Protein AF-A0A372J959-F1 (afdb_monomer_lite)

pLDDT: mean 75.96, std 23.76, range [27.36, 97.94]

Structure (mmCIF, N/CA/C/O backbone):
data_AF-A0A372J959-F1
#
_entry.id   AF-A0A372J959-F1
#
loop_
_atom_site.group_PDB
_atom_site.id
_atom_site.type_symbol
_atom_site.label_atom_id
_atom_site.label_alt_id
_atom_site.label_comp_id
_atom_site.label_asym_id
_atom_site.label_entity_id
_atom_site.label_seq_id
_atom_site.pdbx_PDB_ins_code
_atom_site.Cartn_x
_atom_site.Cartn_y
_atom_site.Cartn_z
_atom_site.occupancy
_atom_site.B_iso_or_equiv
_atom_site.auth_seq_id
_atom_site.auth_comp_id
_atom_site.auth_asym_id
_atom_site.auth_atom_id
_atom_site.pdbx_PDB_model_num
ATOM 1 N N . GLY A 1 1 ? -36.056 -2.365 -80.723 1.00 34.31 1 GLY A N 1
ATOM 2 C CA . GLY A 1 1 ? -37.232 -2.376 -79.827 1.00 34.31 1 GLY A CA 1
ATOM 3 C C . GLY A 1 1 ? -36.849 -1.613 -78.581 1.00 34.31 1 GLY A C 1
ATOM 4 O O . GLY A 1 1 ? -35.755 -1.854 -78.101 1.00 34.31 1 GLY A O 1
ATOM 5 N N . ALA A 1 2 ? -37.531 -0.529 -78.198 1.00 29.05 2 ALA A N 1
ATOM 6 C CA . ALA A 1 2 ? -38.885 -0.483 -77.605 1.00 29.05 2 ALA A CA 1
ATOM 7 C C . ALA A 1 2 ? -38.942 -1.315 -76.305 1.00 29.05 2 ALA A C 1
ATOM 9 O O . ALA A 1 2 ? -38.616 -2.492 -76.363 1.00 29.05 2 ALA A O 1
ATOM 10 N N . GLY A 1 3 ? -39.310 -0.815 -75.121 1.00 28.45 3 GLY A N 1
ATOM 11 C CA . GLY A 1 3 ? -39.839 0.483 -74.673 1.00 28.45 3 GLY A CA 1
ATOM 12 C C . GLY A 1 3 ? -39.490 0.703 -73.181 1.00 28.45 3 GLY A C 1
ATOM 13 O O . GLY A 1 3 ? -39.004 -0.213 -72.529 1.00 28.45 3 GLY A O 1
ATOM 14 N N . ALA A 1 4 ? -39.484 1.952 -72.701 1.00 32.69 4 ALA A N 1
ATOM 15 C CA . ALA A 1 4 ? -40.598 2.641 -72.009 1.00 32.69 4 ALA A CA 1
ATOM 16 C C . ALA A 1 4 ? -40.578 2.388 -70.478 1.00 32.69 4 ALA A C 1
ATOM 18 O O . ALA A 1 4 ? -40.640 1.248 -70.045 1.00 32.69 4 ALA A O 1
ATOM 19 N N . ALA A 1 5 ? -40.258 3.411 -69.667 1.00 32.25 5 ALA A N 1
ATOM 20 C CA . ALA A 1 5 ? -41.195 4.320 -68.964 1.00 32.25 5 ALA A CA 1
ATOM 21 C C . ALA A 1 5 ? -41.683 3.724 -67.615 1.00 32.25 5 ALA A C 1
ATOM 23 O O . ALA A 1 5 ? -41.919 2.533 -67.529 1.00 32.25 5 ALA A O 1
ATOM 24 N N . GLY A 1 6 ? -41.851 4.448 -66.507 1.00 30.30 6 GLY A N 1
ATOM 25 C CA . GLY A 1 6 ? -41.832 5.883 -66.277 1.00 30.30 6 GLY A CA 1
ATOM 26 C C . GLY A 1 6 ? -41.951 6.236 -64.782 1.00 30.30 6 GLY A C 1
ATOM 27 O O . GLY A 1 6 ? -42.009 5.385 -63.900 1.00 30.30 6 GLY A O 1
ATOM 28 N N . THR A 1 7 ? -41.945 7.544 -64.563 1.00 37.88 7 THR A N 1
ATOM 29 C CA . THR A 1 7 ? -42.113 8.376 -63.360 1.00 37.88 7 THR A CA 1
ATOM 30 C C . THR A 1 7 ? -43.464 8.282 -62.633 1.00 37.88 7 THR A C 1
ATOM 32 O O . THR A 1 7 ? -44.492 8.196 -63.294 1.00 37.88 7 THR A O 1
ATOM 35 N N . ALA A 1 8 ? -43.456 8.512 -61.310 1.00 37.56 8 ALA A N 1
ATOM 36 C CA . ALA A 1 8 ? -44.410 9.343 -60.536 1.00 37.56 8 ALA A CA 1
ATOM 37 C C . ALA A 1 8 ? -43.815 9.525 -59.112 1.00 37.56 8 ALA A C 1
ATOM 39 O O . ALA A 1 8 ? -43.430 8.532 -58.507 1.00 37.56 8 ALA A O 1
ATOM 40 N N . ALA A 1 9 ? -43.482 10.698 -58.557 1.00 31.98 9 ALA A N 1
ATOM 41 C CA . ALA A 1 9 ? -44.177 11.982 -58.366 1.00 31.98 9 ALA A CA 1
ATOM 42 C C . ALA A 1 9 ? -45.377 11.921 -57.397 1.00 31.98 9 ALA A C 1
ATOM 44 O O . ALA A 1 9 ? -46.333 11.195 -57.645 1.00 31.98 9 ALA A O 1
ATOM 45 N N . GLY A 1 10 ? -45.332 12.750 -56.343 1.00 29.02 10 GLY A N 1
ATOM 46 C CA . GLY A 1 10 ? -46.495 13.159 -55.538 1.00 29.02 10 GLY A CA 1
ATOM 47 C C . GLY A 1 10 ? -46.203 13.252 -54.030 1.00 29.02 10 GLY A C 1
ATOM 48 O O . GLY A 1 10 ? -46.191 12.238 -53.350 1.00 29.02 10 GLY A O 1
ATOM 49 N N . THR A 1 11 ? -45.715 14.384 -53.508 1.00 30.47 11 THR A N 1
ATOM 50 C CA . THR A 1 11 ? -46.464 15.552 -52.968 1.00 30.47 11 THR A CA 1
ATOM 51 C C . THR A 1 11 ? -47.065 15.380 -51.564 1.00 30.47 11 THR A C 1
ATOM 53 O O . THR A 1 11 ? -48.039 14.666 -51.377 1.00 30.47 11 THR A O 1
ATOM 56 N N . SER A 1 12 ? -46.482 16.150 -50.634 1.00 32.03 12 SER A N 1
ATOM 57 C CA . SER A 1 12 ? -47.127 17.140 -49.746 1.00 32.03 12 SER A CA 1
ATOM 58 C C . SER A 1 12 ? -48.286 16.733 -48.826 1.00 32.03 12 SER A C 1
ATOM 60 O O . SER A 1 12 ? -49.363 16.411 -49.304 1.00 32.03 12 SER A O 1
ATOM 62 N N . ALA A 1 13 ? -48.112 16.967 -47.518 1.00 31.92 13 ALA A N 1
ATOM 63 C CA . ALA A 1 13 ? -49.059 17.681 -46.634 1.00 31.92 13 ALA A CA 1
ATOM 64 C C . ALA A 1 13 ? -48.471 17.706 -45.205 1.00 31.92 13 ALA A C 1
ATOM 66 O O . ALA A 1 13 ? -48.251 16.663 -44.604 1.00 31.92 13 ALA A O 1
ATOM 67 N N . THR A 1 14 ? -47.937 18.833 -44.723 1.00 29.16 14 THR A N 1
ATOM 68 C CA . THR A 1 14 ? -48.636 19.863 -43.921 1.00 29.16 14 THR A CA 1
ATOM 69 C C . THR A 1 14 ? -49.385 19.324 -42.707 1.00 29.16 14 THR A C 1
ATOM 71 O O . THR A 1 14 ? -50.359 18.597 -42.863 1.00 29.16 14 THR A O 1
ATOM 74 N N . GLY A 1 15 ? -49.052 19.850 -41.526 1.00 28.75 15 GLY A N 1
ATOM 75 C CA . GLY A 1 15 ? -50.086 20.105 -40.530 1.00 28.75 15 GLY A CA 1
ATOM 76 C C . GLY A 1 15 ? -49.694 19.883 -39.080 1.00 28.75 15 GLY A C 1
ATOM 77 O O . GLY A 1 15 ? -49.586 18.755 -38.626 1.00 28.75 15 GLY A O 1
ATOM 78 N N . ALA A 1 16 ? -49.654 21.006 -38.368 1.00 33.91 16 ALA A N 1
ATOM 79 C CA . ALA A 1 16 ? -50.096 21.161 -36.988 1.00 33.91 16 ALA A CA 1
ATOM 80 C C . ALA A 1 16 ? -49.193 20.633 -35.862 1.00 33.91 16 ALA A C 1
ATOM 82 O O . ALA A 1 16 ? -49.194 19.476 -35.453 1.00 33.91 16 ALA A O 1
ATOM 83 N N . ALA A 1 17 ? -48.519 21.618 -35.274 1.00 33.75 17 ALA A N 1
ATOM 84 C CA . ALA A 1 17 ? -48.293 21.720 -33.848 1.00 33.75 17 ALA A CA 1
ATOM 85 C C . ALA A 1 17 ? -49.537 21.353 -33.023 1.00 33.75 17 ALA A C 1
ATOM 87 O O . ALA A 1 17 ? -50.634 21.805 -33.331 1.00 33.75 17 ALA A O 1
ATOM 88 N N . SER A 1 18 ? -49.318 20.708 -31.884 1.00 37.44 18 SER A N 1
ATOM 89 C CA . SER A 1 18 ? -49.849 21.209 -30.618 1.00 37.44 18 SER A CA 1
ATOM 90 C C . SER A 1 18 ? -49.195 20.478 -29.459 1.00 37.44 18 SER A C 1
ATOM 92 O O . SER A 1 18 ? -49.089 19.255 -29.431 1.00 37.44 18 SER A O 1
ATOM 94 N N . GLN A 1 19 ? -48.755 21.287 -28.505 1.00 35.62 19 GLN A N 1
ATOM 95 C CA . GLN A 1 19 ? -48.421 20.906 -27.149 1.00 35.62 19 GLN A CA 1
ATOM 96 C C . GLN A 1 19 ? -49.493 20.002 -26.530 1.00 35.62 19 GLN A C 1
ATOM 98 O O . GLN A 1 19 ? -50.681 20.190 -26.782 1.00 35.62 19 GLN A O 1
ATOM 103 N N . GLY A 1 20 ? -49.076 19.156 -25.592 1.00 27.36 20 GLY A N 1
ATOM 104 C CA . GLY A 1 20 ? -49.920 18.888 -24.437 1.00 27.36 20 GLY A CA 1
ATOM 105 C C . GLY A 1 20 ? -50.043 17.432 -24.022 1.00 27.36 20 GLY A C 1
ATOM 106 O O . GLY A 1 20 ? -50.495 16.577 -24.767 1.00 27.36 20 GLY A O 1
ATOM 107 N N . LEU A 1 21 ? -49.774 17.270 -22.733 1.00 29.41 21 LEU A N 1
ATOM 108 C CA . LEU A 1 21 ? -50.321 16.294 -21.807 1.00 29.41 21 LEU A CA 1
ATOM 109 C C . LEU A 1 21 ? -49.611 14.951 -21.601 1.00 29.41 21 LEU A C 1
ATOM 111 O O . LEU A 1 21 ? -49.415 14.105 -22.465 1.00 29.41 21 LEU A O 1
ATOM 115 N N . LEU A 1 22 ? -49.280 14.828 -20.321 1.00 35.41 22 LEU A N 1
ATOM 116 C CA . LEU A 1 22 ? -48.813 13.705 -19.546 1.00 35.41 22 LEU A CA 1
ATOM 117 C C . LEU A 1 22 ? -49.709 12.465 -19.668 1.00 35.41 22 LEU A C 1
ATOM 119 O O . LEU A 1 22 ? -50.925 12.570 -19.784 1.00 35.41 22 LEU A O 1
ATOM 123 N N . ALA A 1 23 ? -49.058 11.336 -19.383 1.00 31.02 23 ALA A N 1
ATOM 124 C CA . ALA A 1 23 ? -49.568 10.174 -18.656 1.00 31.02 23 ALA A CA 1
ATOM 125 C C . ALA A 1 23 ? -49.868 8.893 -19.449 1.00 31.02 23 ALA A C 1
ATOM 127 O O . ALA A 1 23 ? -50.525 8.865 -20.481 1.00 31.02 23 ALA A O 1
ATOM 128 N N . SER A 1 24 ? -49.464 7.807 -18.782 1.00 34.75 24 SER A N 1
ATOM 129 C CA . SER A 1 24 ? -49.981 6.437 -18.839 1.00 34.75 24 SER A CA 1
ATOM 130 C C . SER A 1 24 ? -49.488 5.500 -19.956 1.00 34.75 24 SER A C 1
ATOM 132 O O . SER A 1 24 ? -49.947 5.490 -21.087 1.00 34.75 24 SER A O 1
ATOM 134 N N . THR A 1 25 ? -48.532 4.654 -19.552 1.00 44.09 25 THR A N 1
ATOM 135 C CA . THR A 1 25 ? -48.546 3.186 -19.701 1.00 44.09 25 THR A CA 1
ATOM 136 C C . THR A 1 25 ? -49.258 2.590 -20.918 1.00 44.09 25 THR A C 1
ATOM 138 O O . THR A 1 25 ? -50.481 2.560 -20.966 1.00 44.09 25 THR A O 1
ATOM 141 N N . THR A 1 26 ? -48.507 1.893 -21.772 1.00 36.94 26 THR A N 1
ATOM 142 C CA . THR A 1 26 ? -48.766 0.473 -22.089 1.00 36.94 26 THR A CA 1
ATOM 143 C C . THR A 1 26 ? -47.617 -0.104 -22.913 1.00 36.94 26 THR A C 1
ATOM 145 O O . THR A 1 26 ? -47.242 0.402 -23.967 1.00 36.94 26 THR A O 1
ATOM 148 N N . ALA A 1 27 ? -47.030 -1.179 -22.393 1.00 32.47 27 ALA A N 1
ATOM 149 C CA . ALA A 1 27 ? -46.037 -1.988 -23.076 1.00 32.47 27 ALA A CA 1
ATOM 150 C C . ALA A 1 27 ? -46.684 -2.761 -24.237 1.00 32.47 27 ALA A C 1
ATOM 152 O O . ALA A 1 27 ? -47.736 -3.372 -24.061 1.00 32.47 27 ALA A O 1
ATOM 153 N N . LYS A 1 28 ? -46.019 -2.806 -25.395 1.00 32.88 28 LYS A N 1
ATOM 154 C CA . LYS A 1 28 ? -46.262 -3.818 -26.430 1.00 32.88 28 LYS A CA 1
ATOM 155 C C . LYS A 1 28 ? -45.034 -4.720 -26.504 1.00 32.88 28 LYS A C 1
ATOM 157 O O . LYS A 1 28 ? -43.993 -4.317 -27.011 1.00 32.88 28 LYS A O 1
ATOM 162 N N . VAL A 1 29 ? -45.158 -5.923 -25.948 1.00 33.72 29 VAL A N 1
ATOM 163 C CA . VAL A 1 29 ? -44.209 -7.024 -26.150 1.00 33.72 29 VAL A CA 1
ATOM 164 C C . VAL A 1 29 ? -44.646 -7.765 -27.409 1.00 33.72 29 VAL A C 1
ATOM 166 O O . VAL A 1 29 ? -45.775 -8.244 -27.486 1.00 33.72 29 VAL A O 1
ATOM 169 N N . ALA A 1 30 ? -43.759 -7.831 -28.398 1.00 32.94 30 ALA A N 1
ATOM 170 C CA . ALA A 1 30 ? -43.936 -8.652 -29.586 1.00 32.94 30 ALA A CA 1
ATOM 171 C C . ALA A 1 30 ? -43.649 -10.125 -29.243 1.00 32.94 30 ALA A C 1
ATOM 173 O O . ALA A 1 30 ? -42.568 -10.458 -28.755 1.00 32.94 30 ALA A O 1
ATOM 174 N N . LEU A 1 31 ? -44.636 -10.991 -29.480 1.00 34.03 31 LEU A N 1
ATOM 175 C CA . LEU A 1 31 ? -44.537 -12.450 -29.404 1.00 34.03 31 LEU A CA 1
ATOM 176 C C . LEU A 1 31 ? -43.851 -12.980 -30.671 1.00 34.03 31 LEU A C 1
ATOM 178 O O . LEU A 1 31 ? -44.373 -12.816 -31.770 1.00 34.03 31 LEU A O 1
ATOM 182 N N . GLY A 1 32 ? -42.698 -13.629 -30.508 1.00 30.05 32 GLY A N 1
ATOM 183 C CA . GLY A 1 32 ? -42.081 -14.464 -31.538 1.00 30.05 32 GLY A CA 1
ATOM 184 C C . GLY A 1 32 ? -42.472 -15.928 -31.331 1.00 30.05 32 GLY A C 1
ATOM 185 O O . GLY A 1 32 ? -42.245 -16.477 -30.256 1.00 30.05 32 GLY A O 1
ATOM 186 N N . VAL A 1 33 ? -43.074 -16.536 -32.354 1.00 35.53 33 VAL A N 1
ATOM 187 C CA . VAL A 1 33 ? -43.476 -17.951 -32.429 1.00 35.53 33 VAL A CA 1
ATOM 188 C C . VAL A 1 33 ? -42.449 -18.732 -33.252 1.00 35.53 33 VAL A C 1
ATOM 190 O O . VAL A 1 33 ? -42.068 -18.246 -34.312 1.00 35.53 33 VAL A O 1
ATOM 193 N N . ALA A 1 34 ? -42.061 -19.932 -32.795 1.00 29.20 34 ALA A N 1
ATOM 194 C CA . ALA A 1 34 ? -41.642 -21.118 -33.578 1.00 29.20 34 ALA A CA 1
ATOM 195 C C . ALA A 1 34 ? -41.027 -22.159 -32.609 1.00 29.20 34 ALA A C 1
ATOM 197 O O . ALA A 1 34 ? -40.329 -21.767 -31.683 1.00 29.20 34 ALA A O 1
ATOM 198 N N . ALA A 1 35 ? -41.184 -23.479 -32.711 1.00 31.16 35 ALA A N 1
ATOM 199 C CA . ALA A 1 35 ? -41.896 -24.354 -33.634 1.00 31.16 35 ALA A CA 1
ATOM 200 C C . ALA A 1 35 ? -42.198 -25.686 -32.911 1.00 31.16 35 ALA A C 1
ATOM 202 O O . ALA A 1 35 ? -41.506 -26.076 -31.969 1.00 31.16 35 ALA A O 1
ATOM 203 N N . THR A 1 36 ? -43.244 -26.367 -33.364 1.00 31.27 36 THR A N 1
ATOM 204 C CA . THR A 1 36 ? -43.712 -27.689 -32.939 1.00 31.27 36 THR A CA 1
ATOM 205 C C . THR A 1 36 ? -42.892 -28.819 -33.568 1.00 31.27 36 THR A C 1
ATOM 207 O O . THR A 1 36 ? -42.585 -28.780 -34.756 1.00 31.27 36 THR A O 1
ATOM 210 N N . VAL A 1 37 ? -42.631 -29.880 -32.797 1.00 32.56 37 VAL A 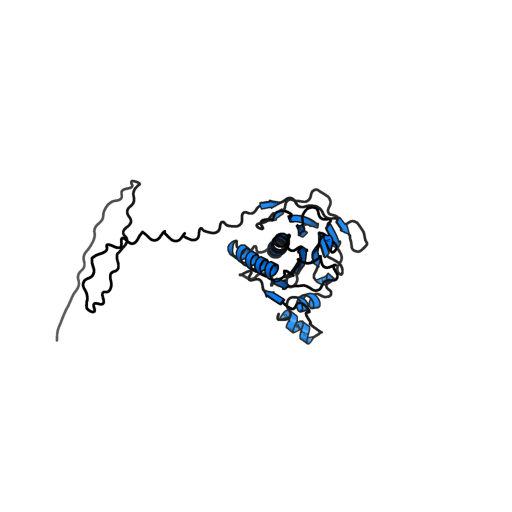N 1
ATOM 211 C CA . VAL A 1 37 ? -42.325 -31.220 -33.324 1.00 32.56 37 VAL A CA 1
ATOM 212 C C . VAL A 1 37 ? -43.274 -32.211 -32.651 1.00 32.56 37 VAL A C 1
ATOM 214 O O . VAL A 1 37 ? -43.355 -32.282 -31.427 1.00 32.56 37 VAL A O 1
ATOM 217 N N . LEU A 1 38 ? -44.030 -32.926 -33.482 1.00 30.98 38 LEU A N 1
ATOM 218 C CA . LEU A 1 38 ? -45.042 -33.929 -33.152 1.00 30.98 38 LEU A CA 1
ATOM 219 C C . LEU A 1 38 ? -44.449 -35.316 -33.413 1.00 30.98 38 LEU A C 1
ATOM 221 O O . LEU A 1 38 ? -44.134 -35.587 -34.567 1.00 30.98 38 LEU A O 1
ATOM 225 N N . VAL A 1 39 ? -44.377 -36.202 -32.408 1.00 35.12 39 VAL A N 1
ATOM 226 C CA . VAL A 1 39 ? -44.382 -37.664 -32.626 1.00 35.12 39 VAL A CA 1
ATOM 227 C C . VAL A 1 39 ? -45.080 -38.394 -31.461 1.00 35.12 39 VAL A C 1
ATOM 229 O O . VAL A 1 39 ? -44.598 -38.399 -30.337 1.00 35.12 39 VAL A O 1
ATOM 232 N N . ALA A 1 40 ? -46.224 -38.991 -31.814 1.00 31.14 40 ALA A N 1
ATOM 233 C CA . ALA A 1 40 ? -46.848 -40.253 -31.388 1.00 31.14 40 ALA A CA 1
ATOM 234 C C . ALA A 1 40 ? -46.997 -40.657 -29.899 1.00 31.14 40 ALA A C 1
ATOM 236 O O . ALA A 1 40 ? -46.036 -41.007 -29.226 1.00 31.14 40 ALA A O 1
ATOM 237 N N . GLY A 1 41 ? -48.266 -40.860 -29.506 1.00 30.38 41 GLY A N 1
ATOM 238 C CA . GLY A 1 41 ? -48.698 -42.051 -28.756 1.00 30.38 41 GLY A CA 1
ATOM 239 C C . GLY A 1 41 ? -48.958 -41.885 -27.255 1.00 30.38 41 GLY A C 1
ATOM 240 O O . GLY A 1 41 ? -48.028 -41.778 -26.469 1.00 30.38 41 GLY A O 1
ATOM 241 N N . GLY A 1 42 ? -50.229 -41.999 -26.846 1.00 28.55 42 GLY A N 1
ATOM 242 C CA . GLY A 1 42 ? -50.609 -42.351 -25.470 1.00 28.55 42 GLY A CA 1
ATOM 243 C C . GLY A 1 42 ? -51.413 -41.285 -24.723 1.00 28.55 42 GLY A C 1
ATOM 244 O O . GLY A 1 42 ? -50.918 -40.208 -24.405 1.00 28.55 42 GLY A O 1
ATOM 245 N N . ALA A 1 43 ? -52.669 -41.613 -24.416 1.00 39.06 43 ALA A N 1
ATOM 246 C CA . ALA A 1 43 ? -53.583 -40.796 -23.629 1.00 39.06 43 ALA A CA 1
ATOM 247 C C . ALA A 1 43 ? -52.997 -40.438 -22.253 1.00 39.06 43 ALA A C 1
ATOM 249 O O . ALA A 1 43 ? -52.776 -41.316 -21.426 1.00 39.06 43 ALA A O 1
ATOM 250 N N . THR A 1 44 ? -52.809 -39.146 -21.981 1.00 32.69 44 THR A N 1
ATOM 251 C CA . THR A 1 44 ? -52.615 -38.618 -20.625 1.00 32.69 44 THR A CA 1
ATOM 252 C C . THR A 1 44 ? -53.234 -37.225 -20.524 1.00 32.69 44 THR A C 1
ATOM 254 O O . THR A 1 44 ? -53.171 -36.425 -21.455 1.00 32.69 44 THR A O 1
ATOM 257 N N . GLY A 1 45 ? -53.934 -36.979 -19.414 1.00 33.44 45 GLY A N 1
ATOM 258 C CA . GLY A 1 45 ? -54.798 -35.819 -19.216 1.00 33.44 45 GLY A CA 1
ATOM 259 C C . GLY A 1 45 ? -54.096 -34.471 -19.377 1.00 33.44 45 GLY A C 1
ATOM 260 O O . GLY A 1 45 ? -52.930 -34.301 -19.021 1.00 33.44 45 GLY A O 1
ATOM 261 N N . VAL A 1 46 ? -54.853 -33.486 -19.862 1.00 31.53 46 VAL A N 1
ATOM 262 C CA . VAL A 1 46 ? -54.428 -32.086 -19.935 1.00 31.53 46 VAL A CA 1
ATOM 263 C C . VAL A 1 46 ? -54.274 -31.552 -18.511 1.00 31.53 46 VAL A C 1
ATOM 265 O O . VAL A 1 46 ? -55.215 -31.056 -17.897 1.00 31.53 46 VAL A O 1
ATOM 268 N N . ARG A 1 47 ? -53.068 -31.663 -17.951 1.00 33.62 47 ARG A N 1
ATOM 269 C CA . ARG A 1 47 ? -52.664 -30.831 -16.821 1.00 33.62 47 ARG A CA 1
ATOM 270 C C . ARG A 1 47 ? -52.269 -29.477 -17.387 1.00 33.62 47 ARG A C 1
ATOM 272 O O . ARG A 1 47 ? -51.229 -29.350 -18.029 1.00 33.62 47 ARG A O 1
ATOM 279 N N . HIS A 1 48 ? -53.089 -28.464 -17.130 1.00 27.84 48 HIS A N 1
ATOM 280 C CA . HIS A 1 48 ? -52.649 -27.080 -17.238 1.00 27.84 48 HIS A CA 1
ATOM 281 C C . HIS A 1 48 ? -51.487 -26.873 -16.261 1.00 27.84 48 HIS A C 1
ATOM 283 O O . HIS A 1 48 ? -51.686 -26.628 -15.074 1.00 27.84 48 HIS A O 1
ATOM 289 N N . PHE A 1 49 ? -50.257 -26.978 -16.757 1.00 30.64 49 PHE A N 1
ATOM 290 C CA . PHE A 1 49 ? -49.118 -26.360 -16.102 1.00 30.64 49 PHE A CA 1
ATOM 291 C C . PHE A 1 49 ? -49.226 -24.862 -16.365 1.00 30.64 49 PHE A C 1
ATOM 293 O O . PHE A 1 49 ? -48.726 -24.343 -17.360 1.00 30.64 49 PHE A O 1
ATOM 300 N N . THR A 1 50 ? -49.908 -24.148 -15.471 1.00 33.69 50 THR A N 1
ATOM 301 C CA . THR A 1 50 ? -49.656 -22.720 -15.315 1.00 33.69 50 THR A CA 1
ATOM 302 C C . THR A 1 50 ? -48.209 -22.593 -14.863 1.00 3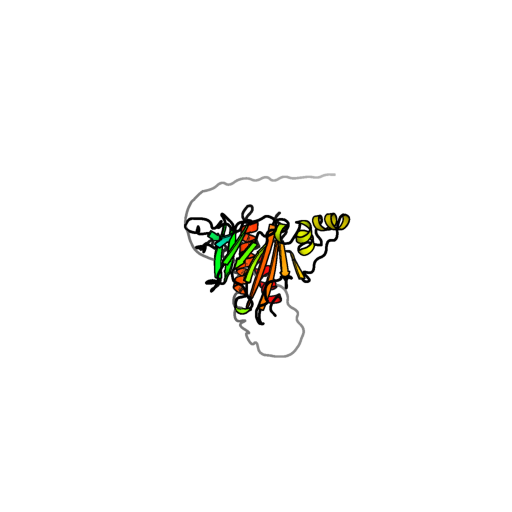3.69 50 THR A C 1
ATOM 304 O O . THR A 1 50 ? -47.894 -22.827 -13.694 1.00 33.69 50 THR A O 1
ATOM 307 N N . ALA A 1 51 ? -47.310 -22.293 -15.799 1.00 35.19 51 ALA A N 1
ATOM 308 C CA . ALA A 1 51 ? -45.968 -21.862 -15.464 1.00 35.19 51 ALA A CA 1
ATOM 309 C C . ALA A 1 51 ? -46.111 -20.666 -14.515 1.00 35.19 51 ALA A C 1
ATOM 311 O O . ALA A 1 51 ? -46.610 -19.611 -14.912 1.00 35.19 51 ALA A O 1
ATOM 312 N N . SER A 1 52 ? -45.733 -20.843 -13.245 1.00 36.19 52 SER A N 1
ATOM 313 C CA . SER A 1 52 ? -45.560 -19.706 -12.348 1.00 36.19 52 SER A CA 1
ATOM 314 C C . SER A 1 52 ? -44.650 -18.705 -13.056 1.00 36.19 52 SER A C 1
ATOM 316 O O . SER A 1 52 ? -43.626 -19.127 -13.605 1.00 36.19 52 SER A O 1
ATOM 318 N N . PRO A 1 53 ? -44.988 -17.405 -13.079 1.00 43.25 53 PRO A N 1
ATOM 319 C CA . PRO A 1 53 ? -44.115 -16.418 -13.683 1.00 43.25 53 PRO A CA 1
ATOM 320 C C . PRO A 1 53 ? -42.756 -16.528 -12.997 1.00 43.25 53 PRO A C 1
ATOM 322 O O . PRO A 1 53 ? -42.637 -16.342 -11.783 1.00 43.25 53 PRO A O 1
ATOM 325 N N . ALA A 1 54 ? -41.738 -16.901 -13.775 1.00 41.81 54 ALA A N 1
ATOM 326 C CA . ALA A 1 54 ? -40.365 -16.896 -13.316 1.00 41.81 54 ALA A CA 1
ATOM 327 C C . ALA A 1 54 ? -40.096 -15.505 -12.738 1.00 41.81 54 ALA A C 1
ATOM 329 O O . ALA A 1 54 ? -40.264 -14.499 -13.433 1.00 41.81 54 ALA A O 1
ATOM 330 N N . LYS A 1 55 ? -39.741 -15.450 -11.446 1.00 40.62 55 LYS A N 1
ATOM 331 C CA . LYS A 1 55 ? -39.342 -14.210 -10.771 1.00 40.62 55 LYS A CA 1
ATOM 332 C C . LYS A 1 55 ? -38.394 -13.451 -11.704 1.00 40.62 55 LYS A C 1
ATOM 334 O O . LYS A 1 55 ? -37.402 -14.053 -12.131 1.00 40.62 55 LYS A O 1
ATOM 339 N N . PRO A 1 56 ? -38.656 -12.171 -12.026 1.00 45.38 56 PRO A N 1
ATOM 340 C CA . PRO A 1 56 ? -37.728 -11.401 -12.832 1.00 45.38 56 PRO A CA 1
ATOM 341 C C . PRO A 1 56 ? -36.371 -11.433 -12.133 1.00 45.38 56 PRO A C 1
ATOM 343 O O . PRO A 1 56 ? -36.239 -11.055 -10.967 1.00 45.38 56 PRO A O 1
ATOM 346 N N . ARG A 1 57 ? -35.374 -11.970 -12.841 1.00 44.31 57 ARG A N 1
ATOM 347 C CA . ARG A 1 57 ? -33.983 -12.001 -12.394 1.00 44.31 57 ARG A CA 1
ATOM 348 C C . ARG A 1 57 ? -33.613 -10.565 -12.004 1.00 44.31 57 ARG A C 1
ATOM 350 O O . ARG A 1 57 ? -33.837 -9.676 -12.831 1.00 44.31 57 ARG A O 1
ATOM 357 N N . PRO A 1 58 ? -33.101 -10.302 -10.786 1.00 40.97 58 PRO A N 1
ATOM 358 C CA . PRO A 1 58 ? -32.770 -8.946 -10.378 1.00 40.97 58 PRO A CA 1
ATOM 359 C C . PRO A 1 58 ? -31.822 -8.347 -11.409 1.00 40.97 58 PRO A C 1
ATOM 361 O O . PRO A 1 58 ? -30.735 -8.878 -11.652 1.00 40.97 58 PRO A O 1
ATOM 364 N N . ARG A 1 59 ? -32.262 -7.271 -12.065 1.00 41.50 59 ARG A N 1
ATOM 365 C CA . ARG A 1 59 ? -31.394 -6.461 -12.913 1.00 41.50 59 ARG A CA 1
ATOM 366 C C . ARG A 1 59 ? -30.212 -6.037 -12.036 1.00 41.50 59 ARG A C 1
ATOM 368 O O . ARG A 1 59 ? -30.476 -5.552 -10.936 1.00 41.50 59 ARG A O 1
ATOM 375 N N . PRO A 1 60 ? -28.949 -6.222 -12.459 1.00 41.34 60 PRO A N 1
ATOM 376 C CA . PRO A 1 60 ? -27.819 -5.734 -11.685 1.00 41.34 60 PRO A CA 1
ATOM 377 C C . PRO A 1 60 ? -28.008 -4.232 -11.486 1.00 41.34 60 PRO A C 1
ATOM 379 O O . PRO A 1 60 ? -28.017 -3.459 -12.447 1.00 41.34 60 PRO A O 1
ATOM 382 N N . THR A 1 61 ? -28.259 -3.837 -10.241 1.00 44.59 61 THR A N 1
ATOM 383 C CA . THR A 1 61 ? -28.342 -2.439 -9.840 1.00 44.59 61 THR A CA 1
ATOM 384 C C . THR A 1 61 ? -27.017 -1.788 -10.230 1.00 44.59 61 THR A C 1
ATOM 386 O O . THR A 1 61 ? -25.970 -2.399 -9.988 1.00 44.59 61 THR A O 1
ATOM 389 N N . PRO A 1 62 ? -27.012 -0.589 -10.839 1.00 41.75 62 PRO A N 1
ATOM 390 C CA . PRO A 1 62 ? -25.773 0.138 -11.064 1.00 41.75 62 PRO A CA 1
ATOM 391 C C . PRO A 1 62 ? -25.042 0.235 -9.727 1.00 41.75 62 PRO A C 1
ATOM 393 O O . PRO A 1 62 ? -25.581 0.791 -8.769 1.00 41.75 62 PRO A O 1
ATOM 396 N N . SER A 1 63 ? -23.861 -0.381 -9.639 1.00 48.06 63 SER A N 1
ATOM 397 C CA . SER A 1 63 ? -23.002 -0.274 -8.464 1.00 48.06 63 SER A CA 1
ATOM 398 C C . SER A 1 63 ? -22.796 1.211 -8.209 1.00 48.06 63 SER A C 1
ATOM 400 O O . SER A 1 63 ? -22.216 1.894 -9.055 1.00 48.06 63 SER A O 1
ATOM 402 N N . ALA A 1 64 ? -23.325 1.714 -7.092 1.00 55.16 64 ALA A N 1
ATOM 403 C CA . ALA A 1 64 ? -23.164 3.107 -6.713 1.00 55.16 64 ALA A CA 1
ATOM 404 C C . ALA A 1 64 ? -21.675 3.465 -6.799 1.00 55.16 64 ALA A C 1
ATOM 406 O O . ALA A 1 64 ? -20.820 2.698 -6.343 1.00 55.16 64 ALA A O 1
ATOM 407 N N . ALA A 1 65 ? -21.366 4.592 -7.444 1.00 54.38 65 ALA A N 1
ATOM 408 C CA . ALA A 1 65 ? -20.004 5.104 -7.480 1.00 54.38 65 ALA A CA 1
ATOM 409 C C . ALA A 1 65 ? -19.483 5.221 -6.034 1.00 54.38 65 ALA A C 1
ATOM 411 O O . ALA A 1 65 ? -20.262 5.581 -5.147 1.00 54.38 65 ALA A O 1
ATOM 412 N N . PRO A 1 66 ? -18.204 4.902 -5.767 1.00 61.00 66 PRO A N 1
ATOM 413 C CA . PRO A 1 66 ? -17.670 4.990 -4.423 1.00 61.00 66 PRO A CA 1
ATOM 414 C C . PRO A 1 66 ? -17.779 6.441 -3.952 1.00 61.00 66 PRO A C 1
ATOM 416 O O . PRO A 1 66 ? -17.245 7.359 -4.579 1.00 61.00 66 PRO A O 1
ATOM 419 N N . THR A 1 67 ? -18.524 6.652 -2.869 1.00 74.94 67 THR A N 1
ATOM 420 C CA . THR A 1 67 ? -18.707 7.976 -2.281 1.00 74.94 67 THR A CA 1
ATOM 421 C C . THR A 1 67 ? -17.373 8.459 -1.727 1.00 74.94 67 THR A C 1
ATOM 423 O O . THR A 1 67 ? -16.773 7.802 -0.876 1.00 74.94 67 THR A O 1
ATOM 426 N N . VAL A 1 68 ? -16.912 9.622 -2.191 1.00 84.94 68 VAL A N 1
ATOM 427 C CA . VAL A 1 68 ? -15.721 10.264 -1.629 1.00 84.94 68 VAL A CA 1
ATOM 428 C C . VAL A 1 68 ? -16.045 10.731 -0.212 1.00 84.94 68 VAL A C 1
ATOM 430 O O . VAL A 1 68 ? -16.950 11.536 -0.003 1.00 84.94 68 VAL A O 1
ATOM 433 N N . GLN A 1 69 ? -15.286 10.241 0.759 1.00 88.88 69 GLN A N 1
ATOM 434 C CA . GLN A 1 69 ? -15.414 10.569 2.173 1.00 88.88 69 GLN A CA 1
ATOM 435 C C . GLN A 1 69 ? -14.227 11.401 2.659 1.00 88.88 69 GLN A C 1
ATOM 437 O O . GLN A 1 69 ? -13.116 11.298 2.138 1.00 88.88 69 GLN A O 1
ATOM 442 N N . LEU A 1 70 ? -14.466 12.233 3.673 1.00 91.75 70 LEU A N 1
ATOM 443 C CA . LEU A 1 70 ? -13.449 13.065 4.304 1.00 91.75 70 LEU A CA 1
ATOM 444 C C . LEU A 1 70 ? -13.064 12.459 5.662 1.00 91.75 70 LEU A C 1
ATOM 446 O O . LEU A 1 70 ? -13.834 12.530 6.616 1.00 91.75 70 LEU A O 1
ATOM 450 N N . VAL A 1 71 ? -11.872 11.872 5.752 1.00 92.81 71 VAL A N 1
ATOM 451 C CA . VAL A 1 71 ? -11.411 11.105 6.918 1.00 92.81 71 VAL A CA 1
ATOM 452 C C . VAL A 1 71 ? -10.360 11.887 7.701 1.00 92.81 71 VAL A C 1
ATOM 454 O O . VAL A 1 71 ? -9.407 12.403 7.122 1.00 92.81 71 VAL A O 1
ATOM 457 N N . ALA A 1 72 ? -10.495 11.964 9.025 1.00 91.75 72 ALA A N 1
ATOM 458 C CA . ALA A 1 72 ? -9.454 12.533 9.879 1.00 91.75 72 ALA A CA 1
ATOM 459 C C . ALA A 1 72 ? -8.209 11.629 9.902 1.00 91.75 72 ALA A C 1
ATOM 461 O O . ALA A 1 72 ? -8.316 10.421 10.115 1.00 91.75 72 ALA A O 1
ATOM 462 N N . ALA A 1 73 ? -7.029 12.215 9.700 1.00 93.38 73 ALA A N 1
ATOM 463 C CA . ALA A 1 73 ? -5.765 11.497 9.811 1.00 93.38 73 ALA A CA 1
ATOM 464 C C . ALA A 1 73 ? -5.164 11.653 11.215 1.00 93.38 73 ALA A C 1
ATOM 466 O O . ALA A 1 73 ? -5.367 12.667 11.876 1.00 93.38 73 ALA A O 1
ATOM 467 N N . ARG A 1 74 ? -4.394 10.662 11.665 1.00 93.62 74 ARG A N 1
ATOM 468 C CA . ARG A 1 74 ? -3.591 10.728 12.894 1.00 93.62 74 ARG A CA 1
ATOM 469 C C . ARG A 1 74 ? -2.165 11.126 12.542 1.00 93.62 74 ARG A C 1
ATOM 471 O O . ARG A 1 74 ? -1.584 10.548 11.628 1.00 93.62 74 ARG A O 1
ATOM 478 N N . GLN A 1 75 ? -1.603 12.097 13.252 1.00 93.62 75 GLN A N 1
ATOM 479 C CA . GLN A 1 75 ? -0.215 12.503 13.047 1.00 93.62 75 GLN A CA 1
ATOM 480 C C . GLN A 1 75 ? 0.727 11.430 13.608 1.00 93.62 75 GLN A C 1
ATOM 482 O O . GLN A 1 75 ? 0.565 11.001 14.749 1.00 93.62 75 GLN A O 1
ATOM 487 N N . CYS A 1 76 ? 1.694 11.001 12.803 1.00 93.88 76 CYS A N 1
ATOM 488 C CA . CYS A 1 76 ? 2.753 10.085 13.209 1.00 93.88 76 CYS A CA 1
ATOM 489 C C . CYS A 1 76 ? 4.045 10.838 13.465 1.00 93.88 76 CYS A C 1
ATOM 491 O O . CYS A 1 76 ? 4.295 11.869 12.834 1.00 93.88 76 CYS A O 1
ATOM 493 N N . LYS A 1 77 ? 4.869 10.282 14.356 1.00 93.44 77 LYS A N 1
ATOM 494 C CA . LYS A 1 77 ? 6.218 10.785 14.595 1.00 93.44 77 LYS A CA 1
ATOM 495 C C . LYS A 1 77 ? 7.072 10.540 13.356 1.00 93.44 77 LYS A C 1
ATOM 497 O O . LYS A 1 77 ? 7.063 9.422 12.841 1.00 93.44 77 LYS A O 1
ATOM 502 N N . VAL A 1 78 ? 7.816 11.540 12.901 1.00 92.50 78 VAL A N 1
ATOM 503 C CA . VAL A 1 78 ? 8.799 11.381 11.824 1.00 92.50 78 VAL A CA 1
ATOM 504 C C . VAL A 1 78 ? 10.159 11.843 12.297 1.00 92.50 78 VAL A C 1
ATOM 506 O O . VAL A 1 78 ? 10.291 12.913 12.878 1.00 92.50 78 VAL A O 1
ATOM 509 N N . THR A 1 79 ? 11.164 11.015 12.052 1.00 92.50 79 THR A N 1
ATOM 510 C CA . THR A 1 79 ? 12.547 11.296 12.422 1.00 92.50 79 THR A CA 1
ATOM 511 C C . THR A 1 79 ? 13.387 11.507 11.168 1.00 92.50 79 THR A C 1
ATOM 513 O O . THR A 1 79 ? 13.308 10.712 10.227 1.00 92.50 79 THR A O 1
ATOM 516 N N . GLY A 1 80 ? 14.156 12.594 11.158 1.00 89.38 80 GLY A N 1
ATOM 517 C CA . GLY A 1 80 ? 15.080 12.955 10.094 1.00 89.38 80 GLY A CA 1
ATOM 518 C C . GLY A 1 80 ? 16.278 12.010 9.986 1.00 89.38 80 GLY A C 1
ATOM 519 O O . GLY A 1 80 ? 16.494 11.164 10.861 1.00 89.38 80 GLY A O 1
ATOM 520 N N . PRO A 1 81 ? 17.096 12.161 8.932 1.00 85.00 81 PRO A N 1
ATOM 521 C CA . PRO A 1 81 ? 18.278 11.329 8.723 1.00 85.00 81 PRO A CA 1
ATOM 522 C C . PRO A 1 81 ? 19.325 11.488 9.837 1.00 85.00 81 PRO A C 1
ATOM 524 O O . PRO A 1 81 ? 20.138 10.589 10.029 1.00 85.00 81 PRO A O 1
ATOM 527 N N . LEU A 1 82 ? 19.297 12.603 10.579 1.00 87.12 82 LEU A N 1
ATOM 528 C CA . LEU A 1 82 ? 20.204 12.891 11.694 1.00 87.12 82 LEU A CA 1
ATOM 529 C C . LEU A 1 82 ? 19.562 12.644 13.072 1.00 87.12 82 LEU A C 1
ATOM 531 O O . LEU A 1 82 ? 20.146 12.996 14.093 1.00 87.12 82 LEU A O 1
ATOM 535 N N . GLY A 1 83 ? 18.371 12.035 13.125 1.00 86.38 83 GLY A N 1
ATOM 536 C CA . GLY A 1 83 ? 17.670 11.747 14.383 1.00 86.38 83 GLY A CA 1
ATOM 537 C C . GLY A 1 83 ? 16.785 12.885 14.904 1.00 86.38 83 GLY A C 1
ATOM 538 O O . GLY A 1 83 ? 16.119 12.729 15.928 1.00 86.38 83 GLY A O 1
ATOM 539 N N . ASP A 1 84 ? 16.737 14.009 14.200 1.00 91.12 84 ASP A N 1
ATOM 540 C CA . ASP A 1 84 ? 15.928 15.176 14.528 1.00 91.12 84 ASP A CA 1
ATOM 541 C C . ASP A 1 84 ? 14.421 14.926 14.324 1.00 91.12 84 ASP A C 1
ATOM 543 O O . ASP A 1 84 ? 14.006 14.102 13.508 1.00 91.12 84 ASP A O 1
ATOM 547 N N . ASP A 1 85 ? 13.574 15.613 15.095 1.00 91.19 85 ASP A N 1
ATOM 548 C CA . ASP A 1 85 ? 12.120 15.496 14.959 1.00 91.19 85 ASP A CA 1
ATOM 549 C C . ASP A 1 85 ? 11.623 16.322 13.765 1.00 91.19 85 ASP A C 1
ATOM 551 O O . ASP A 1 85 ? 11.601 17.552 13.795 1.00 91.19 85 ASP A O 1
ATOM 555 N N . GLN A 1 86 ? 11.197 15.615 12.721 1.00 89.25 86 GLN A N 1
ATOM 556 C CA . GLN A 1 86 ? 10.637 16.157 11.484 1.00 89.25 86 GLN A CA 1
ATOM 557 C C . GLN A 1 86 ? 9.116 15.985 11.433 1.00 89.25 86 GLN A C 1
ATOM 559 O O . GLN A 1 86 ? 8.505 16.086 10.370 1.00 89.25 86 GLN A O 1
ATOM 564 N N . THR A 1 87 ? 8.478 15.701 12.571 1.00 90.00 87 THR A N 1
ATOM 565 C CA . THR A 1 87 ? 7.028 15.546 12.645 1.00 90.00 87 THR A CA 1
ATOM 566 C C . THR A 1 87 ? 6.337 16.834 12.183 1.00 90.00 87 THR A C 1
ATOM 568 O O . THR A 1 87 ? 6.540 17.895 12.783 1.00 90.00 87 THR A O 1
ATOM 571 N N . PRO A 1 88 ? 5.476 16.770 11.149 1.00 84.75 88 PRO A N 1
ATOM 572 C CA . PRO A 1 88 ? 4.717 17.926 10.703 1.00 84.75 88 PRO A CA 1
ATOM 573 C C . PRO A 1 88 ? 3.943 18.587 11.845 1.00 84.75 88 PRO A C 1
ATOM 575 O O . PRO A 1 88 ? 3.121 17.950 12.508 1.00 84.75 88 PRO A O 1
ATOM 578 N N . ARG A 1 89 ? 4.166 19.890 12.033 1.00 83.38 89 ARG A N 1
ATOM 579 C CA . ARG A 1 89 ? 3.427 20.695 13.013 1.00 83.38 89 ARG A CA 1
ATOM 580 C C . ARG A 1 89 ? 2.010 21.002 12.509 1.00 83.38 89 ARG A C 1
ATOM 582 O O . ARG A 1 89 ? 1.774 21.122 11.305 1.00 83.38 89 ARG A O 1
ATOM 589 N N . GLY A 1 90 ? 1.075 21.155 13.446 1.00 79.00 90 GLY A N 1
ATOM 590 C CA . GLY A 1 90 ? -0.329 21.486 13.180 1.00 79.00 90 GLY A CA 1
ATOM 591 C C . GLY A 1 90 ? -1.265 20.276 13.123 1.00 79.00 90 GLY A C 1
ATOM 592 O O . GLY A 1 90 ? -0.833 19.124 13.062 1.00 79.00 90 GLY A O 1
ATOM 593 N N . ALA A 1 91 ? -2.573 20.545 13.158 1.00 68.31 91 ALA A N 1
ATOM 594 C CA . ALA A 1 91 ? -3.581 19.493 13.121 1.00 68.31 91 ALA A CA 1
ATOM 595 C C . ALA A 1 91 ? -3.498 18.716 11.790 1.00 68.31 91 ALA A C 1
ATOM 597 O O . ALA A 1 91 ? -3.441 19.332 10.719 1.00 68.31 91 ALA A O 1
ATOM 598 N N . PRO A 1 92 ? -3.491 17.373 11.823 1.00 71.00 92 PRO A N 1
ATOM 599 C CA . PRO A 1 92 ? -3.465 16.574 10.609 1.00 71.00 92 PRO A CA 1
ATOM 600 C C . PRO A 1 92 ? -4.704 16.873 9.759 1.00 71.00 92 PRO A C 1
ATOM 602 O O . PRO A 1 92 ? -5.843 16.761 10.214 1.00 71.00 92 PRO A O 1
ATOM 605 N N . ALA A 1 93 ? -4.472 17.269 8.506 1.00 77.44 93 ALA A N 1
ATOM 606 C CA . ALA A 1 93 ? -5.551 17.571 7.578 1.00 77.44 93 ALA A CA 1
ATOM 607 C C . ALA A 1 93 ? -6.445 16.343 7.368 1.00 77.44 93 ALA A C 1
ATOM 609 O O . ALA A 1 93 ? -5.969 15.203 7.327 1.00 77.44 93 ALA A O 1
ATOM 610 N N . LYS A 1 94 ? -7.744 16.589 7.187 1.00 87.75 94 LYS A N 1
ATOM 611 C CA . LYS A 1 94 ? -8.654 15.541 6.743 1.00 87.75 94 LYS A CA 1
ATOM 612 C C . LYS A 1 94 ? -8.325 15.157 5.298 1.00 87.75 94 LYS A C 1
ATOM 614 O O . LYS A 1 94 ? -8.058 16.021 4.464 1.00 87.75 94 LYS A O 1
ATOM 619 N N . VAL A 1 95 ? -8.371 13.866 5.001 1.00 90.38 95 VAL A N 1
ATOM 620 C CA . VAL A 1 95 ? -8.045 13.298 3.692 1.00 90.38 95 VAL A CA 1
ATOM 621 C C . VAL A 1 95 ? -9.325 12.921 2.971 1.00 90.38 95 VAL A C 1
ATOM 623 O O . VAL A 1 95 ? -10.175 12.232 3.530 1.00 90.38 95 VAL A O 1
ATOM 626 N N . ARG A 1 96 ? -9.466 13.375 1.725 1.00 90.50 96 ARG A N 1
ATOM 627 C CA . ARG A 1 96 ? -10.520 12.896 0.829 1.00 90.50 96 ARG A CA 1
ATOM 628 C C . ARG A 1 96 ? -10.102 11.551 0.257 1.00 90.50 96 ARG A C 1
ATOM 630 O O . ARG A 1 96 ? -8.983 11.448 -0.235 1.00 90.50 96 ARG A O 1
ATOM 637 N N . THR A 1 97 ? -10.982 10.561 0.323 1.00 90.00 97 THR A N 1
ATOM 638 C CA . THR A 1 97 ? -10.735 9.236 -0.249 1.00 90.00 97 THR A CA 1
ATOM 639 C C . THR A 1 97 ? -12.018 8.570 -0.707 1.00 90.00 97 THR A C 1
ATOM 641 O O . THR A 1 97 ? -13.065 8.753 -0.089 1.00 90.00 97 THR A O 1
ATOM 644 N N . ALA A 1 98 ? -11.940 7.808 -1.794 1.00 89.12 98 ALA A N 1
ATOM 645 C CA . ALA A 1 98 ? -13.018 6.941 -2.260 1.00 89.12 98 ALA A CA 1
ATOM 646 C C . ALA A 1 98 ? -12.948 5.544 -1.612 1.00 89.12 98 ALA A C 1
ATOM 648 O O . ALA A 1 98 ? -13.885 4.753 -1.730 1.00 89.12 98 ALA A O 1
ATOM 649 N N . VAL A 1 99 ? -11.851 5.227 -0.915 1.00 90.94 99 VAL A N 1
ATOM 650 C CA . VAL A 1 99 ? -11.682 3.959 -0.205 1.00 90.94 99 VAL A CA 1
ATOM 651 C C . VAL A 1 99 ? -12.503 3.963 1.076 1.00 90.94 99 VAL A C 1
ATOM 653 O O . VAL A 1 99 ? -12.287 4.766 1.989 1.00 90.94 99 VAL A O 1
ATOM 656 N N . ARG A 1 100 ? -13.425 3.003 1.172 1.00 91.25 100 ARG A N 1
ATOM 657 C CA . ARG A 1 100 ? -14.149 2.715 2.408 1.00 91.25 100 ARG A CA 1
ATOM 658 C C . ARG A 1 100 ? -13.190 2.102 3.425 1.00 91.25 100 ARG A C 1
ATOM 660 O O . ARG A 1 100 ? -12.582 1.067 3.166 1.00 91.25 100 ARG A O 1
ATOM 667 N N . LEU A 1 101 ? -13.092 2.722 4.596 1.00 93.69 101 LEU A N 1
ATOM 668 C CA . LEU A 1 101 ? -12.277 2.201 5.688 1.00 93.69 101 LEU A CA 1
ATOM 669 C C . LEU A 1 101 ? -13.078 1.162 6.482 1.00 93.69 101 LEU A C 1
ATOM 671 O O . LEU A 1 101 ? -14.203 1.463 6.892 1.00 93.69 101 LEU A O 1
ATOM 675 N N . PRO A 1 102 ? -12.539 -0.050 6.691 1.00 95.31 102 PRO A N 1
ATOM 676 C CA . PRO A 1 102 ? -13.185 -1.053 7.522 1.00 95.31 102 PRO A CA 1
ATOM 677 C C . PRO A 1 102 ? -13.095 -0.678 9.005 1.00 95.31 102 PRO A C 1
ATOM 679 O O . PRO A 1 102 ? -12.322 0.196 9.411 1.00 95.31 102 PRO A O 1
ATOM 682 N N . ALA A 1 103 ? -13.872 -1.381 9.829 1.00 93.50 103 ALA A N 1
ATOM 683 C CA . ALA A 1 103 ? -13.741 -1.288 11.276 1.00 93.50 103 ALA A CA 1
ATOM 684 C C . ALA A 1 103 ? -12.300 -1.620 11.700 1.00 93.50 103 ALA A C 1
ATOM 686 O O . ALA A 1 103 ? -11.669 -2.531 11.166 1.00 93.50 103 ALA A O 1
ATOM 687 N N . GLY A 1 104 ? -11.763 -0.853 12.649 1.00 93.56 104 GLY A N 1
ATOM 688 C CA . GLY A 1 104 ? -10.390 -1.040 13.111 1.00 93.56 104 GLY A CA 1
ATOM 689 C C . GLY A 1 104 ? -9.307 -0.542 12.147 1.00 93.56 104 GLY A C 1
ATOM 690 O O . GLY A 1 104 ? -8.140 -0.841 12.389 1.00 93.56 104 GLY A O 1
ATOM 691 N N . ALA A 1 105 ? -9.639 0.228 11.102 1.00 97.06 105 ALA A N 1
ATOM 692 C CA . ALA A 1 105 ? -8.670 0.961 10.282 1.00 97.06 105 ALA A CA 1
ATOM 693 C C . ALA A 1 105 ? -8.647 2.463 10.613 1.00 97.06 105 ALA A C 1
ATOM 695 O O . ALA A 1 105 ? -9.651 3.047 11.015 1.00 97.06 105 ALA A O 1
ATOM 696 N N . ALA A 1 106 ? -7.495 3.101 10.413 1.00 96.69 106 ALA A N 1
ATOM 697 C CA . ALA A 1 106 ? -7.317 4.545 10.520 1.00 96.69 106 ALA A CA 1
ATOM 698 C C . ALA A 1 106 ? -6.343 5.058 9.449 1.00 96.69 106 ALA A C 1
ATOM 700 O O . ALA A 1 106 ? -5.483 4.316 8.970 1.00 96.69 106 ALA A O 1
ATOM 701 N N . VAL A 1 107 ? -6.468 6.340 9.098 1.00 96.94 107 VAL A N 1
ATOM 702 C CA . VAL A 1 107 ? -5.510 7.044 8.235 1.00 96.94 107 VAL A CA 1
ATOM 703 C C . VAL A 1 107 ? -4.434 7.675 9.109 1.00 96.94 107 VAL A C 1
ATOM 705 O O . VAL A 1 107 ? -4.731 8.346 10.096 1.00 96.94 107 VAL A O 1
ATOM 708 N N . TYR A 1 108 ? -3.184 7.495 8.716 1.00 95.69 108 TYR A N 1
ATOM 709 C CA . TYR A 1 108 ? -2.003 8.011 9.386 1.00 95.69 108 TYR A CA 1
ATOM 710 C C . TYR A 1 108 ? -1.263 8.965 8.458 1.00 95.69 108 TYR A C 1
ATOM 712 O O . TYR A 1 108 ? -1.114 8.685 7.271 1.00 95.69 108 TYR A O 1
ATOM 720 N N . ARG A 1 109 ? -0.818 10.100 8.993 1.00 94.12 109 ARG A N 1
ATOM 721 C CA . ARG A 1 109 ? -0.041 11.117 8.286 1.00 94.12 109 ARG A CA 1
ATOM 722 C C . ARG A 1 109 ? 1.397 11.069 8.773 1.00 94.12 109 ARG A C 1
ATOM 724 O O . ARG A 1 109 ? 1.640 11.240 9.964 1.00 94.12 109 ARG A O 1
ATOM 731 N N . PHE A 1 110 ? 2.326 10.919 7.841 1.00 91.62 110 PHE A N 1
ATOM 732 C CA . PHE A 1 110 ? 3.759 10.977 8.127 1.00 91.62 110 PHE A CA 1
ATOM 733 C C . PHE A 1 110 ? 4.335 12.323 7.697 1.00 91.62 110 PHE A C 1
ATOM 735 O O . PHE A 1 110 ? 5.020 12.968 8.473 1.00 91.62 110 PHE A O 1
ATOM 742 N N . ASP A 1 111 ? 3.947 12.822 6.526 1.00 86.44 111 ASP A N 1
ATOM 743 C CA . ASP A 1 111 ? 4.419 14.108 6.009 1.00 86.44 111 ASP A CA 1
ATOM 744 C C . ASP A 1 111 ? 3.286 14.871 5.291 1.00 86.44 111 ASP A C 1
ATOM 746 O O . ASP A 1 111 ? 2.126 14.439 5.258 1.00 86.44 111 ASP A O 1
ATOM 750 N N . LYS A 1 112 ? 3.572 16.043 4.722 1.00 80.69 112 LYS A N 1
ATOM 751 C CA . LYS A 1 112 ? 2.676 16.765 3.822 1.00 80.69 112 LYS A CA 1
ATOM 752 C C . LYS A 1 112 ? 2.379 15.894 2.598 1.00 80.69 112 LYS A C 1
ATOM 754 O O . LYS A 1 112 ? 3.231 15.653 1.756 1.00 80.69 112 LYS A O 1
ATOM 759 N N . GLY A 1 113 ? 1.138 15.421 2.496 1.00 81.75 113 GLY A N 1
ATOM 760 C CA . GLY A 1 113 ? 0.701 14.595 1.367 1.00 81.75 113 GLY A CA 1
ATOM 761 C C . GLY A 1 113 ? 1.021 13.101 1.492 1.00 81.75 113 GLY A C 1
ATOM 762 O O . GLY A 1 113 ? 0.514 12.327 0.675 1.00 81.75 113 GLY A O 1
ATOM 763 N N . VAL A 1 114 ? 1.774 12.682 2.517 1.00 89.69 114 VAL A N 1
ATOM 764 C CA . VAL A 1 114 ? 2.105 11.272 2.770 1.00 89.69 114 VAL A CA 1
ATOM 765 C C . VAL A 1 114 ? 1.153 10.709 3.814 1.00 89.69 114 VAL A C 1
ATOM 767 O O . VAL A 1 114 ? 1.263 10.989 5.012 1.00 89.69 114 VAL A O 1
ATOM 770 N N . TYR A 1 115 ? 0.215 9.901 3.325 1.00 94.06 115 TYR A N 1
ATOM 771 C CA . TYR A 1 115 ? -0.810 9.250 4.123 1.00 94.06 115 TYR A CA 1
ATOM 772 C C . TYR A 1 115 ? -0.789 7.750 3.874 1.00 94.06 115 TYR A C 1
ATOM 774 O O . TYR A 1 115 ? -0.633 7.316 2.733 1.00 94.06 115 TYR A O 1
ATOM 782 N N . VAL A 1 116 ? -0.995 6.971 4.929 1.00 96.00 116 VAL A N 1
ATOM 783 C CA . VAL A 1 116 ? -1.067 5.509 4.865 1.00 96.00 116 VAL A CA 1
ATOM 784 C C . VAL A 1 116 ? -2.232 5.045 5.727 1.00 96.00 116 VAL A C 1
ATOM 786 O O . VAL A 1 116 ? -2.459 5.569 6.817 1.00 96.00 116 VAL A O 1
ATOM 789 N N . VAL A 1 117 ? -2.990 4.069 5.241 1.00 97.56 117 VAL A N 1
ATOM 790 C CA . VAL A 1 117 ? -4.033 3.408 6.029 1.00 97.56 117 VAL A CA 1
ATOM 791 C C . VAL A 1 117 ? -3.422 2.214 6.753 1.00 97.56 117 VAL A C 1
ATOM 793 O O . VAL A 1 117 ? -2.658 1.453 6.168 1.00 97.56 117 VAL A O 1
ATOM 796 N N . GLY A 1 118 ? -3.771 2.040 8.022 1.00 97.00 118 GLY A N 1
ATOM 797 C CA . GLY A 1 118 ? -3.334 0.901 8.821 1.00 97.00 118 GLY A CA 1
ATOM 798 C C . GLY A 1 118 ? -4.271 0.625 9.995 1.00 97.00 118 GLY A C 1
ATOM 799 O O . GLY A 1 118 ? -5.309 1.280 10.120 1.00 97.00 118 GLY A O 1
ATOM 800 N N . PRO A 1 119 ? -3.933 -0.338 10.866 1.00 96.25 119 PRO A N 1
ATOM 801 C CA . PRO A 1 119 ? -4.762 -0.689 12.016 1.00 96.25 119 PRO A CA 1
ATOM 802 C C . PRO A 1 119 ? -4.917 0.501 12.973 1.00 96.25 119 PRO A C 1
ATOM 804 O O . PRO A 1 119 ? -3.943 1.174 13.316 1.00 96.25 119 PRO A O 1
ATOM 807 N N . ALA A 1 120 ? -6.142 0.773 13.413 1.00 95.56 120 ALA A N 1
ATOM 808 C CA . ALA A 1 120 ? -6.474 1.840 14.349 1.00 95.56 120 ALA A CA 1
ATOM 809 C C . ALA A 1 120 ? -5.833 1.604 15.726 1.00 95.56 120 ALA A C 1
ATOM 811 O O . ALA A 1 120 ? -5.531 0.475 16.110 1.00 95.56 120 ALA A O 1
ATOM 812 N N . GLY A 1 121 ? -5.592 2.687 16.469 1.00 92.06 121 GLY A N 1
ATOM 813 C CA . GLY A 1 121 ? -5.030 2.624 17.824 1.00 92.06 121 GLY A CA 1
ATOM 814 C C . GLY A 1 121 ? -3.565 2.176 17.908 1.00 92.06 121 GLY A C 1
ATOM 815 O O . GLY A 1 121 ? -3.004 2.166 18.998 1.00 92.06 121 GLY A O 1
ATOM 816 N N . ARG A 1 122 ? -2.909 1.845 16.788 1.00 93.94 122 ARG A N 1
ATOM 817 C CA . ARG A 1 122 ? -1.493 1.461 16.787 1.00 93.94 122 ARG A CA 1
ATOM 818 C C . ARG A 1 122 ? -0.570 2.675 16.836 1.00 93.94 122 ARG A C 1
ATOM 820 O O . ARG A 1 122 ? -0.949 3.783 16.443 1.00 93.94 122 ARG A O 1
ATOM 827 N N . THR A 1 123 ? 0.640 2.437 17.337 1.00 93.69 123 THR A N 1
ATOM 828 C CA . THR A 1 123 ? 1.766 3.362 17.222 1.00 93.69 123 THR A CA 1
ATOM 829 C C . THR A 1 123 ? 2.187 3.470 15.763 1.00 93.69 123 THR A C 1
ATOM 831 O O . THR A 1 123 ? 2.027 2.527 14.985 1.00 93.69 123 THR A O 1
ATOM 834 N N . CYS A 1 124 ? 2.715 4.626 15.383 1.00 94.56 124 CYS A N 1
ATOM 835 C CA . CYS A 1 124 ? 3.229 4.835 14.044 1.00 94.56 124 CYS A CA 1
ATOM 836 C C . CYS A 1 124 ? 4.452 5.748 14.061 1.00 94.56 124 CYS A C 1
ATOM 838 O O . CYS A 1 124 ? 4.533 6.689 14.854 1.00 94.56 124 CYS A O 1
ATOM 840 N N . SER A 1 125 ? 5.395 5.453 13.175 1.00 93.56 125 SER A N 1
ATOM 841 C CA . SER A 1 125 ? 6.654 6.178 13.030 1.00 93.56 125 SER A CA 1
ATOM 842 C C . SER A 1 125 ? 7.097 6.201 11.574 1.00 93.56 125 SER A C 1
ATOM 844 O O . SER A 1 125 ? 6.940 5.205 10.869 1.00 93.56 125 SER A O 1
ATOM 846 N N . GLY A 1 126 ? 7.659 7.315 11.130 1.00 92.44 126 GLY A N 1
ATOM 847 C CA . GLY A 1 126 ? 8.333 7.438 9.847 1.00 92.44 126 GLY A CA 1
ATOM 848 C C . GLY A 1 126 ? 9.796 7.811 10.028 1.00 92.44 126 GLY A C 1
ATOM 849 O O . GLY A 1 126 ? 10.177 8.418 11.027 1.00 92.44 126 GLY A O 1
ATOM 850 N N . SER A 1 127 ? 10.603 7.457 9.042 1.00 89.94 127 SER A N 1
ATOM 851 C CA . SER A 1 127 ? 11.947 7.986 8.861 1.00 89.94 127 SER A CA 1
ATOM 852 C C . SER A 1 127 ? 11.994 8.696 7.518 1.00 89.94 127 SER A C 1
ATOM 854 O O . SER A 1 127 ? 11.421 8.208 6.539 1.00 89.94 127 SER A O 1
ATOM 856 N N . SER A 1 128 ? 12.652 9.849 7.475 1.00 83.50 128 SER A N 1
ATOM 857 C CA . SER A 1 128 ? 13.057 10.502 6.235 1.00 83.50 128 SER A CA 1
ATOM 858 C C . SER A 1 128 ? 14.567 10.344 6.035 1.00 83.50 128 SER A C 1
ATOM 860 O O . SER A 1 128 ? 15.335 10.233 6.987 1.00 83.50 128 SER A O 1
ATOM 862 N N . GLY A 1 129 ? 14.994 10.270 4.776 1.00 76.62 129 GLY A N 1
ATOM 863 C CA . GLY A 1 129 ? 16.386 10.024 4.396 1.00 76.62 129 GLY A CA 1
ATOM 864 C C . GLY A 1 129 ? 16.470 9.188 3.123 1.00 76.62 129 GLY A C 1
ATOM 865 O O . GLY A 1 129 ? 15.631 8.320 2.903 1.00 76.62 129 GLY A O 1
ATOM 866 N N . ASN A 1 130 ? 17.468 9.431 2.271 1.00 69.44 130 ASN A N 1
ATOM 867 C CA . ASN A 1 130 ? 17.528 8.771 0.961 1.00 69.44 130 ASN A CA 1
ATOM 868 C C . ASN A 1 130 ? 17.586 7.240 1.067 1.00 69.44 130 ASN A C 1
ATOM 870 O O . ASN A 1 130 ? 16.897 6.573 0.312 1.00 69.44 130 ASN A O 1
ATOM 874 N N . SER A 1 131 ? 18.333 6.683 2.021 1.00 69.75 131 SER A N 1
ATOM 875 C CA . SER A 1 131 ? 18.555 5.228 2.111 1.00 69.75 131 SER A CA 1
ATOM 876 C C . SER A 1 131 ? 17.705 4.521 3.174 1.00 69.75 131 SER A C 1
ATOM 878 O O . SER A 1 131 ? 17.803 3.309 3.331 1.00 69.75 131 SER A O 1
ATOM 880 N N . SER A 1 132 ? 16.895 5.261 3.936 1.00 65.50 132 SER A N 1
ATOM 881 C CA . SER A 1 132 ? 16.113 4.731 5.065 1.00 65.50 132 SER A CA 1
ATOM 882 C C . SER A 1 132 ? 14.681 5.263 5.126 1.00 65.50 132 SER A C 1
ATOM 884 O O . SER A 1 132 ? 13.955 4.951 6.070 1.00 65.50 132 SER A O 1
ATOM 886 N N . ALA A 1 133 ? 14.247 6.045 4.131 1.00 83.88 133 ALA A N 1
ATOM 887 C CA . ALA A 1 133 ? 12.900 6.589 4.094 1.00 83.88 133 ALA A CA 1
ATOM 888 C C . ALA A 1 133 ? 11.844 5.481 4.099 1.00 83.88 133 ALA A C 1
ATOM 890 O O . ALA A 1 133 ? 11.781 4.622 3.210 1.00 83.88 133 ALA A O 1
ATOM 891 N N . GLY A 1 134 ? 10.972 5.533 5.091 1.00 89.44 134 GLY A N 1
ATOM 892 C CA . GLY A 1 134 ? 9.916 4.560 5.254 1.00 89.44 134 GLY A CA 1
ATOM 893 C C . GLY A 1 134 ? 8.942 4.970 6.336 1.00 89.44 134 GLY A C 1
ATOM 894 O O . GLY A 1 134 ? 9.206 5.862 7.141 1.00 89.44 134 GLY A O 1
ATOM 895 N N . THR A 1 135 ? 7.788 4.326 6.340 1.00 92.75 135 THR A N 1
ATOM 896 C CA . THR A 1 135 ? 6.761 4.542 7.356 1.00 92.75 135 THR A CA 1
ATOM 897 C C . THR A 1 135 ? 6.338 3.204 7.912 1.00 92.75 135 THR A C 1
ATOM 899 O O . THR A 1 135 ? 6.354 2.221 7.181 1.00 92.75 135 THR A O 1
ATOM 902 N N . THR A 1 136 ? 5.966 3.165 9.184 1.00 93.69 136 THR A N 1
ATOM 903 C CA . THR A 1 136 ? 5.538 1.948 9.870 1.00 93.69 136 THR A CA 1
ATOM 904 C C . THR A 1 136 ? 4.366 2.275 10.788 1.00 93.69 136 THR A C 1
ATOM 906 O O . THR A 1 136 ? 4.405 3.251 11.538 1.00 93.69 136 THR A O 1
ATOM 909 N N . ILE A 1 137 ? 3.321 1.453 10.735 1.00 95.44 137 ILE A N 1
ATOM 910 C CA . ILE A 1 137 ? 2.129 1.495 11.586 1.00 95.44 137 ILE A CA 1
ATOM 911 C C . ILE A 1 137 ? 1.988 0.127 12.243 1.00 95.44 137 ILE A C 1
ATOM 913 O O . ILE A 1 137 ? 1.756 -0.866 11.555 1.00 95.44 137 ILE A O 1
ATOM 917 N N . GLY A 1 138 ? 2.078 0.084 13.570 1.00 91.06 138 GLY A N 1
ATOM 918 C CA . GLY A 1 138 ? 2.203 -1.161 14.323 1.00 91.06 138 GLY A CA 1
ATOM 919 C C . GLY A 1 138 ? 3.590 -1.788 14.167 1.00 91.06 138 GLY A C 1
ATOM 920 O O . GLY A 1 138 ? 4.266 -1.602 13.157 1.00 91.06 138 GLY A O 1
ATOM 921 N N . ARG A 1 139 ? 4.046 -2.511 15.193 1.00 83.81 139 ARG A N 1
ATOM 922 C CA . ARG A 1 139 ? 5.320 -3.233 15.154 1.00 83.81 139 ARG A CA 1
ATOM 923 C C . ARG A 1 139 ? 5.257 -4.498 15.997 1.00 83.81 139 ARG A C 1
ATOM 925 O O . ARG A 1 139 ? 4.594 -4.524 17.033 1.00 83.81 139 ARG A O 1
ATOM 932 N N . GLY A 1 140 ? 6.004 -5.510 15.566 1.00 79.50 140 GLY A N 1
ATOM 933 C CA . GLY A 1 140 ? 6.178 -6.766 16.286 1.00 79.50 140 GLY A CA 1
ATOM 934 C C . GLY A 1 140 ? 5.118 -7.820 15.964 1.00 79.50 140 GLY A C 1
ATOM 935 O O . GLY A 1 140 ? 4.068 -7.538 15.385 1.00 79.50 140 GLY A O 1
ATOM 936 N N . ALA A 1 141 ? 5.408 -9.056 16.373 1.00 78.88 141 ALA A N 1
ATOM 937 C CA . ALA A 1 141 ? 4.589 -10.225 16.062 1.00 78.88 141 ALA A CA 1
ATOM 938 C C . ALA A 1 141 ? 3.149 -10.115 16.601 1.00 78.88 141 ALA A C 1
ATOM 940 O O . ALA A 1 141 ? 2.197 -10.484 15.925 1.00 78.88 141 ALA A O 1
ATOM 941 N N . ALA A 1 142 ? 2.952 -9.553 17.795 1.00 78.62 142 ALA A N 1
ATOM 942 C CA . ALA A 1 142 ? 1.618 -9.471 18.392 1.00 78.62 142 ALA A CA 1
ATOM 943 C C . ALA A 1 142 ? 0.669 -8.507 17.652 1.00 78.62 142 ALA A C 1
ATOM 945 O O . ALA A 1 142 ? -0.545 -8.705 17.651 1.00 78.62 142 ALA A O 1
ATOM 946 N N . ALA A 1 143 ? 1.203 -7.446 17.041 1.00 78.69 143 ALA A N 1
ATOM 947 C CA . ALA A 1 143 ? 0.395 -6.400 16.419 1.00 78.69 143 ALA A CA 1
ATOM 948 C C . ALA A 1 143 ? 0.310 -6.518 14.892 1.00 78.69 143 ALA A C 1
ATOM 950 O O . ALA A 1 143 ? -0.663 -6.036 14.309 1.00 78.69 143 ALA A O 1
ATOM 951 N N . GLY A 1 144 ? 1.323 -7.118 14.258 1.00 89.38 144 GLY A N 1
ATOM 952 C CA . GLY A 1 144 ? 1.569 -6.935 12.833 1.00 89.38 144 GLY A CA 1
ATOM 953 C C . GLY A 1 144 ? 1.946 -5.493 12.491 1.00 89.38 144 GLY A C 1
ATOM 954 O O . GLY A 1 144 ? 2.068 -4.629 13.366 1.00 89.38 144 GLY A O 1
ATOM 955 N N . SER A 1 145 ? 2.159 -5.235 11.206 1.00 93.50 145 SER A N 1
ATOM 956 C CA . SER A 1 145 ? 2.556 -3.924 10.715 1.00 93.50 145 SER A CA 1
ATOM 957 C C . SER A 1 145 ? 2.053 -3.634 9.302 1.00 93.50 145 SER A C 1
ATOM 959 O O . SER A 1 145 ? 1.902 -4.518 8.456 1.00 93.50 145 SER A O 1
ATOM 961 N N . VAL A 1 146 ? 1.810 -2.351 9.044 1.00 95.00 146 VAL A N 1
ATOM 962 C CA . VAL A 1 146 ? 1.729 -1.785 7.695 1.00 95.00 146 VAL A CA 1
ATOM 963 C C . VAL A 1 146 ? 2.913 -0.855 7.539 1.00 95.00 146 VAL A C 1
ATOM 965 O O . VAL A 1 146 ? 3.091 0.033 8.369 1.00 95.00 146 VAL A O 1
ATOM 968 N N . PHE A 1 147 ? 3.725 -1.050 6.509 1.00 92.62 147 PHE A N 1
ATOM 969 C CA . PHE A 1 147 ? 4.897 -0.220 6.289 1.00 92.62 147 PHE A CA 1
ATOM 970 C C . PHE A 1 147 ? 5.108 0.111 4.822 1.00 92.62 147 PHE A C 1
ATOM 972 O O . PHE A 1 147 ? 4.746 -0.656 3.932 1.00 92.62 147 PHE A O 1
ATOM 979 N N . THR A 1 148 ? 5.708 1.265 4.570 1.00 91.94 148 THR A N 1
ATOM 980 C CA . THR A 1 148 ? 6.104 1.699 3.233 1.00 91.94 148 THR A CA 1
ATOM 981 C C . THR A 1 148 ? 7.603 1.877 3.171 1.00 91.94 148 THR A C 1
ATOM 983 O O . THR A 1 148 ? 8.198 2.365 4.130 1.00 91.94 148 THR A O 1
ATOM 986 N N . TYR A 1 149 ? 8.188 1.599 2.016 1.00 86.81 149 TYR A N 1
ATOM 987 C CA . TYR A 1 149 ? 9.570 1.953 1.728 1.00 86.81 149 TYR A CA 1
ATOM 988 C C . TYR A 1 149 ? 9.627 2.859 0.508 1.00 86.81 149 TYR A C 1
ATOM 990 O O . TYR A 1 149 ? 8.985 2.591 -0.514 1.00 86.81 149 TYR A O 1
ATOM 998 N N . ALA A 1 150 ? 10.424 3.920 0.611 1.00 82.50 150 ALA A N 1
ATOM 999 C CA . ALA A 1 150 ? 10.833 4.656 -0.572 1.00 82.50 150 ALA A CA 1
ATOM 1000 C C . ALA A 1 150 ? 11.688 3.738 -1.470 1.00 82.50 150 ALA A C 1
ATOM 1002 O O . ALA A 1 150 ? 12.358 2.835 -0.959 1.00 82.50 150 ALA A O 1
ATOM 1003 N N . PRO A 1 151 ? 11.698 3.955 -2.797 1.00 69.62 151 PRO A N 1
ATOM 1004 C CA . PRO A 1 151 ? 12.458 3.123 -3.729 1.00 69.62 151 PRO A CA 1
ATOM 1005 C C . PRO A 1 151 ? 13.926 2.938 -3.333 1.00 69.62 151 PRO A C 1
ATOM 1007 O O . PRO A 1 151 ? 14.443 1.832 -3.429 1.00 69.62 151 PRO A O 1
ATOM 1010 N N . PHE A 1 152 ? 14.555 4.011 -2.848 1.00 70.31 152 PHE A N 1
ATOM 1011 C CA . PHE A 1 152 ? 15.958 4.044 -2.441 1.00 70.31 152 PHE A CA 1
ATOM 1012 C C . PHE A 1 152 ? 16.251 3.338 -1.104 1.00 70.31 152 PHE A C 1
ATOM 1014 O O . PHE A 1 152 ? 17.399 3.013 -0.807 1.00 70.31 152 PHE A O 1
ATOM 1021 N N . SER A 1 153 ? 15.222 3.066 -0.299 1.00 62.41 153 SER A N 1
ATOM 1022 C CA . SER A 1 153 ? 15.364 2.424 1.016 1.00 62.41 153 SER A CA 1
ATOM 1023 C C . SER A 1 153 ? 15.433 0.902 0.941 1.00 62.41 153 SER A C 1
ATOM 1025 O O . SER A 1 153 ? 15.850 0.251 1.892 1.00 62.41 153 SER A O 1
ATOM 1027 N N . ILE A 1 154 ? 15.014 0.319 -0.185 1.00 56.47 154 ILE A N 1
ATOM 1028 C CA . ILE A 1 154 ? 15.154 -1.119 -0.478 1.00 56.47 154 ILE A CA 1
ATOM 1029 C C . ILE A 1 154 ? 16.514 -1.388 -1.161 1.00 56.47 154 ILE A C 1
ATOM 1031 O O . ILE A 1 154 ? 16.871 -2.528 -1.444 1.00 56.47 154 ILE A O 1
ATOM 1035 N N . GLY A 1 155 ? 17.292 -0.333 -1.419 1.00 67.94 155 GLY A N 1
ATOM 1036 C CA . GLY A 1 155 ? 18.511 -0.342 -2.218 1.00 67.94 155 GLY A CA 1
ATOM 1037 C C . GLY A 1 155 ? 18.375 0.605 -3.408 1.00 67.94 155 GLY A C 1
ATOM 1038 O O . GLY A 1 155 ? 17.569 1.528 -3.388 1.00 67.94 155 GLY A O 1
ATOM 1039 N N . SER A 1 156 ? 19.148 0.404 -4.473 1.00 65.94 156 SER A N 1
ATOM 1040 C CA . SER A 1 156 ? 18.983 1.229 -5.676 1.00 65.94 156 SER A CA 1
ATOM 1041 C C . SER A 1 156 ? 17.598 1.017 -6.309 1.00 65.94 156 SER A C 1
ATOM 1043 O O . SER A 1 156 ? 16.984 -0.044 -6.162 1.00 65.94 156 SER A O 1
ATOM 1045 N N . PHE A 1 157 ? 17.114 1.993 -7.086 1.00 74.44 157 PHE A N 1
ATOM 1046 C CA . PHE A 1 157 ? 15.902 1.834 -7.909 1.00 74.44 157 PHE A CA 1
ATOM 1047 C C . PHE A 1 157 ? 15.900 0.540 -8.730 1.00 74.44 157 PHE A C 1
ATOM 1049 O O . PHE A 1 157 ? 14.840 -0.044 -8.973 1.00 74.44 157 PHE A O 1
ATOM 1056 N N . ASN A 1 158 ? 17.088 0.083 -9.127 1.00 79.56 158 ASN A N 1
ATOM 1057 C CA . ASN A 1 158 ? 17.269 -1.141 -9.883 1.00 79.56 158 ASN A CA 1
ATOM 1058 C C . ASN A 1 158 ? 16.800 -2.361 -9.083 1.00 79.56 158 ASN A C 1
ATOM 1060 O O . ASN A 1 158 ? 16.065 -3.181 -9.619 1.00 79.56 158 ASN A O 1
ATOM 1064 N N . ILE A 1 159 ? 17.132 -2.437 -7.789 1.00 79.38 159 ILE A N 1
ATOM 1065 C CA . ILE A 1 159 ? 16.719 -3.542 -6.912 1.00 79.38 159 ILE A CA 1
ATOM 1066 C C . ILE A 1 159 ? 15.196 -3.567 -6.766 1.00 79.38 159 ILE A C 1
ATOM 1068 O O . ILE A 1 159 ? 14.590 -4.617 -6.938 1.00 79.38 159 ILE A O 1
ATOM 1072 N N . SER A 1 160 ? 14.553 -2.419 -6.533 1.00 81.69 160 SER A N 1
ATOM 1073 C CA . SER A 1 160 ? 13.085 -2.341 -6.439 1.00 81.69 160 SER A CA 1
ATOM 1074 C C . SER A 1 160 ? 12.398 -2.733 -7.757 1.00 81.69 160 SER A C 1
ATOM 1076 O O . SER A 1 160 ? 11.431 -3.499 -7.766 1.00 81.69 160 SER A O 1
ATOM 1078 N N . THR A 1 161 ? 12.941 -2.272 -8.889 1.00 88.12 161 THR A N 1
ATOM 1079 C CA . THR A 1 161 ? 12.444 -2.619 -10.229 1.00 88.12 161 THR A CA 1
ATOM 1080 C C . THR A 1 161 ? 12.561 -4.117 -10.485 1.00 88.12 161 THR A C 1
ATOM 1082 O O . THR A 1 161 ? 11.588 -4.743 -10.885 1.00 88.12 161 THR A O 1
ATOM 1085 N N . CYS A 1 162 ? 13.708 -4.715 -10.179 1.00 88.69 162 CYS A N 1
ATOM 1086 C CA . CYS A 1 162 ? 13.929 -6.151 -10.314 1.00 88.69 162 CYS A CA 1
ATOM 1087 C C . CYS A 1 162 ? 13.044 -6.965 -9.367 1.00 88.69 162 CYS A C 1
ATOM 1089 O O . CYS A 1 162 ? 12.395 -7.916 -9.797 1.00 88.69 162 CYS A O 1
ATOM 1091 N N . GLN A 1 163 ? 12.938 -6.549 -8.103 1.00 87.50 163 GLN A N 1
ATOM 1092 C CA . GLN A 1 163 ? 12.149 -7.236 -7.087 1.00 87.50 163 GLN A CA 1
ATOM 1093 C C . GLN A 1 163 ? 10.659 -7.265 -7.451 1.00 87.50 163 GLN A C 1
ATOM 1095 O O . GLN A 1 163 ? 9.996 -8.292 -7.284 1.00 87.50 163 GLN A O 1
ATOM 1100 N N . TYR A 1 164 ? 10.109 -6.156 -7.938 1.00 89.50 164 TYR A N 1
ATOM 1101 C CA . TYR A 1 164 ? 8.667 -6.022 -8.134 1.00 89.50 164 TYR A CA 1
ATOM 1102 C C . TYR A 1 164 ? 8.215 -6.174 -9.589 1.00 89.50 164 TYR A C 1
ATOM 1104 O O . TYR A 1 164 ? 7.095 -6.622 -9.826 1.00 89.50 164 TYR A O 1
ATOM 1112 N N . PHE A 1 165 ? 9.081 -5.869 -10.554 1.00 92.19 165 PHE A N 1
ATOM 1113 C CA . PHE A 1 165 ? 8.778 -5.851 -11.987 1.00 92.19 165 PHE A CA 1
ATOM 1114 C C . PHE A 1 165 ? 9.891 -6.517 -12.827 1.00 92.19 165 PHE A C 1
ATOM 1116 O O . PHE A 1 165 ? 10.378 -5.907 -13.778 1.00 92.19 165 PHE A O 1
ATOM 1123 N N . PRO A 1 166 ? 10.295 -7.771 -12.532 1.00 90.62 166 PRO A N 1
ATOM 1124 C CA . PRO A 1 166 ? 11.439 -8.423 -13.193 1.00 90.62 166 PRO A CA 1
ATOM 1125 C C . PRO A 1 166 ? 11.272 -8.585 -14.716 1.00 90.62 166 PRO A C 1
ATOM 1127 O O . PRO A 1 166 ? 12.259 -8.634 -15.458 1.00 90.62 166 PRO A O 1
ATOM 1130 N N . ASP A 1 167 ? 10.025 -8.629 -15.185 1.00 89.44 167 ASP A N 1
ATOM 1131 C CA . ASP A 1 167 ? 9.661 -8.826 -16.592 1.00 89.44 167 ASP A CA 1
ATOM 1132 C C . ASP A 1 167 ? 9.486 -7.506 -17.362 1.00 89.44 167 ASP A C 1
ATOM 1134 O O . ASP A 1 167 ? 9.097 -7.506 -18.530 1.00 89.44 167 ASP A O 1
ATOM 1138 N N . SER A 1 168 ? 9.747 -6.357 -16.731 1.00 90.00 168 SER A N 1
ATOM 1139 C CA . SER A 1 168 ? 9.584 -5.060 -17.383 1.00 90.00 168 SER A CA 1
ATOM 1140 C C . SER A 1 168 ? 10.759 -4.723 -18.319 1.00 90.00 168 SER A C 1
ATOM 1142 O O . SER A 1 168 ? 11.877 -5.205 -18.112 1.00 90.00 168 SER A O 1
ATOM 1144 N N . PRO A 1 169 ? 10.561 -3.857 -19.335 1.00 90.94 169 PRO A N 1
ATOM 1145 C CA . PRO A 1 169 ? 11.660 -3.353 -20.165 1.00 90.94 169 PRO A CA 1
ATOM 1146 C C . PRO A 1 169 ? 12.782 -2.691 -19.352 1.00 90.94 169 PRO A C 1
ATOM 1148 O O . PRO A 1 169 ? 13.959 -2.812 -19.689 1.00 90.94 169 PRO A O 1
ATOM 1151 N N . GLU A 1 170 ? 12.423 -2.019 -18.258 1.00 89.62 170 GLU A N 1
ATOM 1152 C CA . GLU A 1 170 ? 13.352 -1.396 -17.318 1.00 89.62 170 GLU A CA 1
ATOM 1153 C C . GLU A 1 170 ? 14.216 -2.458 -16.611 1.00 89.62 170 GLU A C 1
ATOM 1155 O O . GLU A 1 170 ? 15.442 -2.343 -16.597 1.00 89.62 170 GLU A O 1
ATOM 1160 N N . ALA A 1 171 ? 13.610 -3.549 -16.125 1.00 89.81 171 ALA A N 1
ATOM 1161 C CA . ALA A 1 171 ? 14.341 -4.689 -15.567 1.00 89.81 171 ALA A CA 1
ATOM 1162 C C . ALA A 1 171 ? 15.196 -5.420 -16.615 1.00 89.81 171 ALA A C 1
ATOM 1164 O O . ALA A 1 171 ? 16.299 -5.870 -16.308 1.00 89.81 171 ALA A O 1
ATOM 1165 N N . ALA A 1 172 ? 14.734 -5.515 -17.866 1.00 91.19 172 ALA A N 1
ATOM 1166 C CA . ALA A 1 172 ? 15.521 -6.081 -18.961 1.00 91.19 172 ALA A CA 1
ATOM 1167 C C . ALA A 1 172 ? 16.775 -5.245 -19.266 1.00 91.19 172 ALA A C 1
ATOM 1169 O O . ALA A 1 172 ? 17.820 -5.812 -19.581 1.00 91.19 172 ALA A O 1
ATOM 1170 N N . LYS A 1 173 ? 16.701 -3.912 -19.141 1.00 90.12 173 LYS A N 1
ATOM 1171 C CA . LYS A 1 173 ? 17.883 -3.044 -19.232 1.00 90.12 173 LYS A CA 1
ATOM 1172 C C . LYS A 1 173 ? 18.853 -3.314 -18.085 1.00 90.12 173 LYS A C 1
ATOM 1174 O O . LYS A 1 173 ? 20.025 -3.547 -18.348 1.00 90.12 173 LYS A O 1
ATOM 1179 N N . ILE A 1 174 ? 18.356 -3.364 -16.849 1.00 89.94 174 ILE A N 1
ATOM 1180 C CA . ILE A 1 174 ? 19.184 -3.631 -15.664 1.00 89.94 174 ILE A CA 1
ATOM 1181 C C . ILE A 1 174 ? 19.890 -4.986 -15.782 1.00 89.94 174 ILE A C 1
ATOM 1183 O O . ILE A 1 174 ? 21.082 -5.063 -15.518 1.00 89.94 174 ILE A O 1
ATOM 1187 N N . ARG A 1 175 ? 19.199 -6.033 -16.253 1.00 90.19 175 ARG A N 1
ATOM 1188 C CA . ARG A 1 175 ? 19.779 -7.373 -16.467 1.00 90.19 175 ARG A CA 1
ATOM 1189 C C . ARG A 1 175 ? 20.987 -7.403 -17.399 1.00 90.19 175 ARG A C 1
ATOM 1191 O O . ARG A 1 175 ? 21.793 -8.320 -17.293 1.00 90.19 175 ARG A O 1
ATOM 1198 N N . ARG A 1 176 ? 21.101 -6.446 -18.324 1.00 90.50 176 ARG A N 1
ATOM 1199 C CA . ARG A 1 176 ? 22.262 -6.346 -19.221 1.00 90.50 176 ARG A CA 1
ATOM 1200 C C . ARG A 1 176 ? 23.491 -5.754 -18.531 1.00 90.50 176 ARG A C 1
ATOM 1202 O O . ARG A 1 176 ? 24.595 -5.964 -19.011 1.00 90.50 176 ARG A O 1
ATOM 1209 N N . GLU A 1 177 ? 23.295 -5.022 -17.438 1.00 88.19 177 GLU A N 1
ATOM 1210 C CA . GLU A 1 177 ? 24.332 -4.225 -16.770 1.00 88.19 177 GLU A CA 1
ATOM 1211 C C . GLU A 1 177 ? 24.662 -4.750 -15.358 1.00 88.19 177 GLU A C 1
ATOM 1213 O O . GLU A 1 177 ? 25.755 -4.514 -14.852 1.00 88.19 177 GLU A O 1
ATOM 1218 N N . ALA A 1 178 ? 23.737 -5.463 -14.706 1.00 85.31 178 ALA A N 1
ATOM 1219 C CA . ALA A 1 178 ? 23.860 -5.931 -13.327 1.00 85.31 178 ALA A CA 1
ATOM 1220 C C . ALA A 1 178 ? 22.958 -7.146 -13.031 1.00 85.31 178 ALA A C 1
ATOM 1222 O O . ALA A 1 178 ? 22.088 -7.528 -13.817 1.00 85.31 178 ALA A O 1
ATOM 1223 N N . GLN A 1 179 ? 23.129 -7.736 -11.842 1.00 83.38 179 GLN A N 1
ATOM 1224 C CA . GLN A 1 179 ? 22.217 -8.762 -11.339 1.00 83.38 179 GLN A CA 1
ATOM 1225 C C . GLN A 1 179 ? 20.833 -8.172 -11.038 1.00 83.38 179 GLN A C 1
ATOM 1227 O O . GLN A 1 179 ? 20.699 -7.127 -10.404 1.00 83.38 179 GLN A O 1
ATOM 1232 N N . CYS A 1 180 ? 19.796 -8.877 -11.483 1.00 83.94 180 CYS A N 1
ATOM 1233 C CA . CYS A 1 180 ? 18.399 -8.494 -11.329 1.00 83.94 180 CYS A CA 1
ATOM 1234 C C . CYS A 1 180 ? 17.611 -9.731 -10.910 1.00 83.94 180 CYS A C 1
ATOM 1236 O O . CYS A 1 180 ? 17.236 -10.559 -11.741 1.00 83.94 180 CYS A O 1
ATOM 1238 N N . THR A 1 181 ? 17.422 -9.887 -9.607 1.00 80.94 181 THR A N 1
ATOM 1239 C CA . THR A 1 181 ? 16.731 -11.032 -9.015 1.00 80.94 181 THR A CA 1
ATOM 1240 C C . THR A 1 181 ? 15.463 -10.578 -8.315 1.00 80.94 181 THR A C 1
ATOM 1242 O O . THR A 1 181 ? 15.242 -9.387 -8.078 1.00 80.94 181 THR A O 1
ATOM 1245 N N . SER A 1 182 ? 14.592 -11.539 -8.017 1.00 81.69 182 SER A N 1
ATOM 1246 C CA . SER A 1 182 ? 13.442 -11.273 -7.177 1.00 81.69 182 SER A CA 1
ATOM 1247 C C . SER A 1 182 ? 13.018 -12.490 -6.378 1.00 81.69 182 SER A C 1
ATOM 1249 O O . SER A 1 182 ? 12.676 -13.530 -6.940 1.00 81.69 182 SER A O 1
ATOM 1251 N N . ASP A 1 183 ? 12.922 -12.296 -5.069 1.00 80.38 183 ASP A N 1
ATOM 1252 C CA . ASP A 1 183 ? 12.462 -13.323 -4.130 1.00 80.38 183 ASP A CA 1
ATOM 1253 C C . ASP A 1 183 ? 10.929 -13.391 -4.020 1.00 80.38 183 ASP A C 1
ATOM 1255 O O . ASP A 1 183 ? 10.363 -14.251 -3.338 1.00 80.38 183 ASP A O 1
ATOM 1259 N N . LEU A 1 184 ? 10.221 -12.469 -4.679 1.00 84.06 184 LEU A N 1
ATOM 1260 C CA . LEU A 1 184 ? 8.769 -12.369 -4.602 1.00 84.06 184 LEU A CA 1
ATOM 1261 C C . LEU A 1 184 ? 8.090 -13.422 -5.490 1.00 84.06 184 LEU A C 1
ATOM 1263 O O . LEU A 1 184 ? 7.812 -13.185 -6.655 1.00 84.06 184 LEU A O 1
ATOM 1267 N N . ARG A 1 185 ? 7.777 -14.595 -4.942 1.00 78.50 185 ARG A N 1
ATOM 1268 C CA . ARG A 1 185 ? 7.301 -15.740 -5.746 1.00 78.50 185 ARG A CA 1
ATOM 1269 C C . ARG A 1 185 ? 6.002 -15.506 -6.519 1.00 78.50 185 ARG A C 1
ATOM 1271 O O . ARG A 1 185 ? 5.840 -16.052 -7.603 1.00 78.50 185 ARG A O 1
ATOM 1278 N N . VAL A 1 186 ? 5.070 -14.732 -5.963 1.00 88.75 186 VAL A N 1
ATOM 1279 C CA . VAL A 1 186 ? 3.768 -14.467 -6.592 1.00 88.75 186 VAL A CA 1
ATOM 1280 C C . VAL A 1 186 ? 3.612 -12.971 -6.785 1.00 88.75 186 VAL A C 1
ATOM 1282 O O . VAL A 1 186 ? 3.660 -12.223 -5.809 1.00 88.75 186 VAL A O 1
ATOM 1285 N N . ARG A 1 187 ? 3.398 -12.564 -8.038 1.00 91.19 187 ARG A N 1
ATOM 1286 C CA . ARG A 1 187 ? 3.165 -11.180 -8.461 1.00 91.19 187 ARG A CA 1
ATOM 1287 C C . ARG A 1 187 ? 1.915 -11.151 -9.325 1.00 91.19 187 ARG A C 1
ATOM 1289 O O . ARG A 1 187 ? 1.775 -11.964 -10.234 1.00 91.19 187 ARG A O 1
ATOM 1296 N N . ARG A 1 188 ? 1.007 -10.231 -9.033 1.00 94.06 188 ARG A N 1
ATOM 1297 C CA . ARG A 1 188 ? -0.224 -10.018 -9.795 1.00 94.06 188 ARG A CA 1
ATOM 1298 C C . ARG A 1 188 ? -0.242 -8.562 -10.252 1.00 94.06 188 ARG A C 1
ATOM 1300 O O . ARG A 1 188 ? -0.418 -7.689 -9.401 1.00 94.06 188 ARG A O 1
ATOM 1307 N N . PRO A 1 189 ? 0.006 -8.275 -11.541 1.00 93.31 189 PRO A N 1
ATOM 1308 C CA . PRO A 1 189 ? -0.148 -6.928 -12.075 1.00 93.31 189 PRO A CA 1
ATOM 1309 C C . PRO A 1 189 ? -1.553 -6.402 -11.779 1.00 93.31 189 PRO A C 1
ATOM 1311 O O . PRO A 1 189 ? -2.518 -7.158 -11.875 1.00 93.31 189 PRO A O 1
ATOM 1314 N N . LEU A 1 190 ? -1.658 -5.127 -11.411 1.00 93.56 190 LEU A N 1
ATOM 1315 C CA . LEU A 1 190 ? -2.951 -4.477 -11.235 1.00 93.56 190 LEU A CA 1
ATOM 1316 C C . LEU A 1 190 ? -3.424 -3.896 -12.563 1.00 93.56 190 LEU A C 1
ATOM 1318 O O . LEU A 1 190 ? -2.695 -3.139 -13.207 1.00 93.56 190 LEU A O 1
ATOM 1322 N N . ASP A 1 191 ? -4.660 -4.209 -12.942 1.00 89.44 191 ASP A N 1
ATOM 1323 C CA . ASP A 1 191 ? -5.303 -3.570 -14.090 1.00 89.44 191 ASP A CA 1
ATOM 1324 C C . ASP A 1 191 ? -5.887 -2.215 -13.677 1.00 89.44 191 ASP A C 1
ATOM 1326 O O . ASP A 1 191 ? -6.989 -2.117 -13.134 1.00 89.44 191 ASP A O 1
ATOM 1330 N N . LEU A 1 192 ? -5.100 -1.163 -13.897 1.00 87.19 192 LEU A N 1
ATOM 1331 C CA . LEU A 1 192 ? -5.482 0.216 -13.599 1.00 87.19 192 LEU A CA 1
ATOM 1332 C C . LEU A 1 192 ? -6.187 0.907 -14.787 1.00 87.19 192 LEU A C 1
ATOM 1334 O O . LEU A 1 192 ? -6.650 2.039 -14.655 1.00 87.19 192 LEU A O 1
ATOM 1338 N N . GLY A 1 193 ? -6.285 0.260 -15.954 1.00 80.31 193 GLY A N 1
ATOM 1339 C CA . GLY A 1 193 ? -6.761 0.888 -17.189 1.00 80.31 193 GLY A CA 1
ATOM 1340 C C . GLY A 1 193 ? -5.743 1.842 -17.843 1.00 80.31 193 GLY A C 1
ATOM 1341 O O . GLY A 1 193 ? -4.539 1.601 -17.793 1.00 80.31 193 GLY A O 1
ATOM 1342 N N . ARG A 1 194 ? -6.249 2.900 -18.513 1.00 69.81 194 ARG A N 1
ATOM 1343 C CA . ARG A 1 194 ? -5.525 3.975 -19.258 1.00 69.81 194 ARG A CA 1
ATOM 1344 C C . ARG A 1 194 ? -4.172 4.359 -18.644 1.00 69.81 194 ARG A C 1
ATOM 1346 O O . ARG A 1 194 ? -4.065 4.237 -17.431 1.00 69.81 194 ARG A O 1
ATOM 1353 N N . PRO A 1 195 ? -3.192 4.903 -19.414 1.00 72.75 195 PRO A N 1
ATOM 1354 C CA . PRO A 1 195 ? -1.792 5.006 -18.987 1.00 72.75 195 PRO A CA 1
ATOM 1355 C C . PRO A 1 195 ? -1.661 5.453 -17.531 1.00 72.75 195 PRO A C 1
ATOM 1357 O O . PRO A 1 195 ? -1.827 6.628 -17.198 1.00 72.75 195 PRO A O 1
ATOM 1360 N N . SER A 1 196 ? -1.404 4.458 -16.688 1.00 79.81 196 SER A N 1
ATOM 1361 C CA . SER A 1 196 ? -1.313 4.536 -15.237 1.00 79.81 196 SER A CA 1
ATOM 1362 C C . SER A 1 196 ? 0.057 4.004 -14.827 1.00 79.81 196 SER A C 1
ATOM 1364 O O . SER A 1 196 ? 0.666 3.241 -15.589 1.00 79.81 196 SER A O 1
ATOM 1366 N N . PRO A 1 197 ? 0.576 4.385 -13.648 1.00 85.81 197 PRO A N 1
ATOM 1367 C CA . PRO A 1 197 ? 1.811 3.799 -13.147 1.00 85.81 197 PRO A CA 1
ATOM 1368 C C . PRO A 1 197 ? 1.682 2.274 -13.118 1.00 85.81 197 PRO A C 1
ATOM 1370 O O . PRO A 1 197 ? 0.654 1.753 -12.690 1.00 85.81 197 PRO A O 1
ATOM 1373 N N . LYS A 1 198 ? 2.709 1.543 -13.563 1.00 91.38 198 LYS A N 1
ATOM 1374 C CA . LYS A 1 198 ? 2.694 0.081 -13.446 1.00 91.38 198 LYS A CA 1
ATOM 1375 C C . LYS A 1 198 ? 2.716 -0.278 -11.962 1.00 91.38 198 LYS A C 1
ATOM 1377 O O . LYS A 1 198 ? 3.610 0.148 -11.229 1.00 91.38 198 LYS A O 1
ATOM 1382 N N . MET A 1 199 ? 1.726 -1.046 -11.525 1.00 95.06 199 MET A N 1
ATOM 1383 C CA . MET A 1 199 ? 1.605 -1.512 -10.148 1.00 95.06 199 MET A CA 1
ATOM 1384 C C . MET A 1 199 ? 1.353 -3.010 -10.124 1.00 95.06 199 MET A C 1
ATOM 1386 O O . MET A 1 199 ? 0.796 -3.578 -11.064 1.00 95.06 199 MET A O 1
ATOM 1390 N N . MET A 1 200 ? 1.758 -3.650 -9.038 1.00 95.44 200 MET A N 1
ATOM 1391 C CA . MET A 1 200 ? 1.491 -5.063 -8.812 1.00 95.44 200 MET A CA 1
ATOM 1392 C C . MET A 1 200 ? 1.224 -5.322 -7.335 1.00 95.44 200 MET A C 1
ATOM 1394 O O . MET A 1 200 ? 1.720 -4.595 -6.470 1.00 95.44 200 MET A O 1
ATOM 1398 N N . VAL A 1 201 ? 0.474 -6.384 -7.056 1.00 96.38 201 VAL A N 1
ATOM 1399 C CA . VAL A 1 201 ? 0.348 -6.948 -5.716 1.00 96.38 201 VAL A CA 1
ATOM 1400 C C . VAL A 1 201 ? 1.139 -8.243 -5.634 1.00 96.38 201 VAL A C 1
ATOM 1402 O O . VAL A 1 201 ? 0.943 -9.171 -6.421 1.00 96.38 201 VAL A O 1
ATOM 1405 N N . GLY A 1 202 ? 2.040 -8.300 -4.666 1.00 94.06 202 GLY A N 1
ATOM 1406 C CA . GLY A 1 202 ? 2.845 -9.459 -4.338 1.00 94.06 202 GLY A CA 1
ATOM 1407 C C . GLY A 1 202 ? 2.333 -10.174 -3.100 1.00 94.06 202 GLY A C 1
ATOM 1408 O O . GLY A 1 202 ? 1.831 -9.536 -2.173 1.00 94.06 202 GLY A O 1
ATOM 1409 N N . LEU A 1 203 ? 2.507 -11.493 -3.053 1.00 92.62 203 LEU A N 1
ATOM 1410 C CA . LEU A 1 203 ? 2.185 -12.289 -1.866 1.00 92.62 203 LEU A CA 1
ATOM 1411 C C . LEU A 1 203 ? 3.453 -12.648 -1.104 1.00 92.62 203 LEU A C 1
ATOM 1413 O O . LEU A 1 203 ? 4.461 -13.012 -1.705 1.00 92.62 203 LEU A O 1
ATOM 1417 N N . ASN A 1 204 ? 3.359 -12.644 0.224 1.00 84.31 204 ASN A N 1
ATOM 1418 C CA . ASN A 1 204 ? 4.433 -13.046 1.129 1.00 84.31 204 ASN A CA 1
ATOM 1419 C C . ASN A 1 204 ? 5.760 -12.321 0.850 1.00 84.31 204 ASN A C 1
ATOM 1421 O O . ASN A 1 204 ? 6.778 -12.983 0.635 1.00 84.31 204 ASN A O 1
ATOM 1425 N N . PRO A 1 205 ? 5.767 -10.975 0.850 1.00 83.31 205 PRO A N 1
ATOM 1426 C CA . PRO A 1 205 ? 6.990 -10.228 0.613 1.00 83.31 205 PRO A CA 1
ATOM 1427 C C . PRO A 1 205 ? 8.070 -10.600 1.641 1.00 83.31 205 PRO A C 1
ATOM 1429 O O . PRO A 1 205 ? 7.754 -10.728 2.837 1.00 83.31 205 PRO A O 1
ATOM 1432 N N . PRO A 1 206 ? 9.335 -10.755 1.207 1.00 73.94 206 PRO A N 1
ATOM 1433 C CA . PRO A 1 206 ? 10.453 -10.845 2.133 1.00 73.94 206 PRO A CA 1
ATOM 1434 C C . PRO A 1 206 ? 10.546 -9.532 2.919 1.00 73.94 206 PRO A C 1
ATOM 1436 O O . PRO A 1 206 ? 10.384 -8.444 2.372 1.00 73.94 206 PRO A O 1
ATOM 1439 N N . THR A 1 207 ? 10.742 -9.633 4.226 1.00 75.12 207 THR A N 1
ATOM 1440 C CA . THR A 1 207 ? 10.945 -8.481 5.115 1.00 75.12 207 THR A CA 1
ATOM 1441 C C . THR A 1 207 ? 11.602 -8.973 6.393 1.00 75.12 207 THR A C 1
ATOM 1443 O O . THR A 1 207 ? 11.418 -10.125 6.795 1.00 75.12 207 THR A O 1
ATOM 1446 N N . THR A 1 208 ? 12.354 -8.075 7.011 1.00 71.94 208 THR A N 1
ATOM 1447 C CA . THR A 1 208 ? 13.008 -8.235 8.307 1.00 71.94 208 THR A CA 1
ATOM 1448 C C . THR A 1 208 ? 12.040 -8.084 9.483 1.00 71.94 208 THR A C 1
ATOM 1450 O O . THR A 1 208 ? 12.383 -8.451 10.602 1.00 71.94 208 THR A O 1
ATOM 1453 N N . GLU A 1 209 ? 10.824 -7.572 9.258 1.00 75.94 209 GLU A N 1
ATOM 1454 C CA . GLU A 1 209 ? 9.834 -7.392 10.321 1.00 75.94 209 GLU A CA 1
ATOM 1455 C C . GLU A 1 209 ? 9.274 -8.738 10.809 1.00 75.94 209 GLU A C 1
ATOM 1457 O O . GLU A 1 209 ? 8.942 -9.637 10.019 1.00 75.94 209 GLU A O 1
ATOM 1462 N N . ALA A 1 210 ? 9.132 -8.853 12.133 1.00 80.25 210 ALA A N 1
ATOM 1463 C CA . ALA A 1 210 ? 8.644 -10.056 12.796 1.00 80.25 210 ALA A CA 1
ATOM 1464 C C . ALA A 1 210 ? 7.278 -10.486 12.239 1.00 80.25 210 ALA A C 1
ATOM 1466 O O . ALA A 1 210 ? 6.369 -9.674 12.043 1.00 80.25 210 ALA A O 1
ATOM 1467 N N . LYS A 1 211 ? 7.127 -11.785 11.973 1.00 85.19 211 LYS A N 1
ATOM 1468 C CA . LYS A 1 211 ? 5.859 -12.350 11.503 1.00 85.19 211 LYS A CA 1
ATOM 1469 C C . LYS A 1 211 ? 4.860 -12.407 12.660 1.00 85.19 211 LYS A C 1
ATOM 1471 O O . LYS A 1 211 ? 5.251 -12.835 13.747 1.00 85.19 211 LYS A O 1
ATOM 1476 N N . PRO A 1 212 ? 3.592 -12.022 12.442 1.00 88.00 212 PRO A N 1
ATOM 1477 C CA . PRO A 1 212 ? 2.550 -12.303 13.406 1.00 88.00 212 PRO A CA 1
ATOM 1478 C C . PRO A 1 212 ? 2.348 -13.794 13.622 1.00 88.00 212 PRO A C 1
ATOM 1480 O O . PRO A 1 212 ? 2.701 -14.605 12.763 1.00 88.00 212 PRO A O 1
ATOM 1483 N N . ALA A 1 213 ? 1.753 -14.143 14.760 1.00 87.94 213 ALA A N 1
ATOM 1484 C CA . ALA A 1 213 ? 1.276 -15.500 14.977 1.00 87.94 213 ALA A CA 1
ATOM 1485 C C . ALA A 1 213 ? 0.240 -15.859 13.899 1.00 87.94 213 ALA A C 1
ATOM 1487 O O . ALA A 1 213 ? -0.619 -15.041 13.558 1.00 87.94 213 ALA A O 1
ATOM 1488 N N . SER A 1 214 ? 0.331 -17.072 13.353 1.00 89.44 214 SER A N 1
ATOM 1489 C CA . SER A 1 214 ? -0.695 -17.580 12.444 1.00 89.44 214 SER A CA 1
ATOM 1490 C C . SER A 1 214 ? -2.049 -17.699 13.166 1.00 89.44 214 SER A C 1
ATOM 1492 O O . SER A 1 214 ? -2.075 -18.085 14.335 1.00 89.44 214 SER A O 1
ATOM 1494 N N . PRO A 1 215 ? -3.173 -17.411 12.484 1.00 93.44 215 PRO A N 1
ATOM 1495 C CA . PRO A 1 215 ? -3.248 -17.074 11.067 1.00 93.44 215 PRO A CA 1
ATOM 1496 C C . PRO A 1 215 ? -3.007 -15.586 10.756 1.00 93.44 215 PRO A C 1
ATOM 1498 O O . PRO A 1 215 ? -3.530 -14.695 11.433 1.00 93.44 215 PRO A O 1
ATOM 1501 N N . TYR A 1 216 ? -2.277 -15.300 9.674 1.00 94.12 216 TYR A N 1
ATOM 1502 C CA . TYR A 1 216 ? -1.956 -13.929 9.248 1.00 94.12 216 TYR A CA 1
ATOM 1503 C C . TYR A 1 216 ? -1.977 -13.760 7.724 1.00 94.12 216 TYR A C 1
ATOM 1505 O O . TYR A 1 216 ? -1.893 -14.725 6.969 1.00 94.12 216 TYR A O 1
ATOM 1513 N N . VAL A 1 217 ? -2.099 -12.513 7.267 1.00 95.31 217 VAL A N 1
ATOM 1514 C CA . VAL A 1 217 ? -1.994 -12.121 5.853 1.00 95.31 217 VAL A CA 1
ATOM 1515 C C . VAL A 1 217 ? -0.701 -11.348 5.621 1.00 95.31 217 VAL A C 1
ATOM 1517 O O . VAL A 1 217 ? -0.244 -10.617 6.501 1.00 95.31 217 VAL A O 1
ATOM 1520 N N . ALA A 1 218 ? -0.093 -11.503 4.446 1.00 94.75 218 ALA A N 1
ATOM 1521 C CA . ALA A 1 218 ? 1.118 -10.775 4.077 1.00 94.75 218 ALA A CA 1
ATOM 1522 C C . ALA A 1 218 ? 1.132 -10.462 2.580 1.00 94.75 218 ALA A C 1
ATOM 1524 O O . ALA A 1 218 ? 1.334 -11.348 1.746 1.00 94.75 218 ALA A O 1
ATOM 1525 N N . VAL A 1 219 ? 0.973 -9.185 2.251 1.00 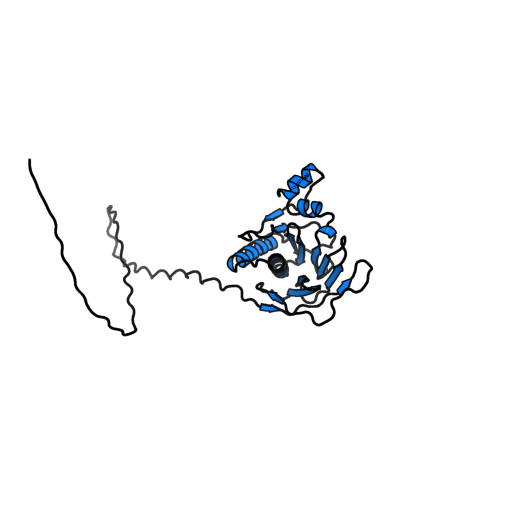96.00 219 VAL A N 1
ATOM 1526 C CA . VAL A 1 219 ? 0.902 -8.681 0.876 1.00 96.00 219 VAL A CA 1
ATOM 1527 C C . VAL A 1 219 ? 1.748 -7.428 0.706 1.00 96.00 219 VAL A C 1
ATOM 1529 O O . VAL A 1 219 ? 1.956 -6.681 1.659 1.00 96.00 219 VAL A O 1
ATOM 1532 N N . VAL A 1 220 ? 2.225 -7.183 -0.510 1.00 95.69 220 VAL A N 1
ATOM 1533 C CA . VAL A 1 220 ? 2.926 -5.949 -0.890 1.00 95.69 220 VAL A CA 1
ATOM 1534 C C . VAL A 1 220 ? 2.277 -5.339 -2.120 1.00 95.69 220 VAL A C 1
ATOM 1536 O O . VAL A 1 220 ? 1.972 -6.053 -3.062 1.00 95.69 220 VAL A O 1
ATOM 1539 N N . LEU A 1 221 ? 2.093 -4.028 -2.133 1.00 96.44 221 LEU A N 1
ATOM 1540 C CA . LEU A 1 221 ? 1.880 -3.230 -3.331 1.00 96.44 221 LEU A CA 1
ATOM 1541 C C . LEU A 1 221 ? 3.241 -2.689 -3.769 1.00 96.44 221 LEU A C 1
ATOM 1543 O O . LEU A 1 221 ? 3.866 -1.938 -3.020 1.00 96.44 221 LEU A O 1
ATOM 1547 N N . GLY A 1 222 ? 3.705 -3.062 -4.957 1.00 93.88 222 GLY A N 1
ATOM 1548 C CA . GLY A 1 222 ? 4.851 -2.415 -5.597 1.00 93.88 222 GLY A CA 1
ATOM 1549 C C . GLY A 1 222 ? 4.374 -1.418 -6.641 1.00 93.88 222 GLY A C 1
ATOM 1550 O O . GLY A 1 222 ? 3.459 -1.719 -7.410 1.00 93.88 222 GLY A O 1
ATOM 1551 N N . VAL A 1 223 ? 5.008 -0.249 -6.682 1.00 92.56 223 VAL A N 1
ATOM 1552 C CA . VAL A 1 223 ? 4.761 0.787 -7.688 1.00 92.56 223 VAL A CA 1
ATOM 1553 C C . VAL A 1 223 ? 6.056 1.016 -8.448 1.00 92.56 223 VAL A C 1
ATOM 1555 O O . VAL A 1 223 ? 7.082 1.341 -7.845 1.00 92.56 223 VAL A O 1
ATOM 1558 N N . LEU A 1 224 ? 6.026 0.855 -9.771 1.00 88.38 224 LEU A N 1
ATOM 1559 C CA . LEU A 1 224 ? 7.210 1.080 -10.592 1.00 88.38 224 LEU A CA 1
ATOM 1560 C C . LEU A 1 224 ? 7.650 2.539 -10.427 1.00 88.38 224 LEU A C 1
ATOM 1562 O O . LEU A 1 224 ? 6.853 3.454 -10.626 1.00 88.38 224 LEU A O 1
ATOM 1566 N N . ASN A 1 225 ? 8.904 2.740 -10.015 1.00 83.00 225 ASN A N 1
ATOM 1567 C CA . ASN A 1 225 ? 9.488 4.041 -9.660 1.00 83.00 225 ASN A CA 1
ATOM 1568 C C . ASN A 1 225 ? 8.823 4.776 -8.470 1.00 83.00 225 ASN A C 1
ATOM 1570 O O . ASN A 1 225 ? 9.185 5.916 -8.196 1.00 83.00 225 ASN A O 1
ATOM 1574 N N . GLY A 1 226 ? 7.881 4.152 -7.749 1.00 81.44 226 GLY A N 1
ATOM 1575 C CA . GLY A 1 226 ? 7.070 4.796 -6.698 1.00 81.44 226 GLY A CA 1
ATOM 1576 C C . GLY A 1 226 ? 7.214 4.212 -5.287 1.00 81.44 226 GLY A C 1
ATOM 1577 O O . GLY A 1 226 ? 6.624 4.742 -4.351 1.00 81.44 226 GLY A O 1
ATOM 1578 N N . GLY A 1 227 ? 7.999 3.146 -5.118 1.00 88.38 227 GLY A N 1
ATOM 1579 C CA . GLY A 1 227 ? 8.262 2.506 -3.826 1.00 88.38 227 GLY A CA 1
ATOM 1580 C C . GLY A 1 227 ? 7.354 1.304 -3.586 1.00 88.38 227 GLY A C 1
ATOM 1581 O O . GLY A 1 227 ? 6.821 0.713 -4.531 1.00 88.38 227 GLY A O 1
ATOM 1582 N N . SER A 1 228 ? 7.193 0.918 -2.322 1.00 92.25 228 SER A N 1
ATOM 1583 C CA . SER A 1 228 ? 6.310 -0.187 -1.948 1.00 92.25 228 SER A CA 1
ATOM 1584 C C . SER A 1 228 ? 5.541 0.072 -0.660 1.00 92.25 228 SER A C 1
ATOM 1586 O O . SER A 1 228 ? 5.970 0.839 0.202 1.00 92.25 228 SER A O 1
ATOM 1588 N N . LEU A 1 229 ? 4.392 -0.589 -0.533 1.00 94.56 229 LEU A N 1
ATOM 1589 C CA . LEU A 1 229 ? 3.578 -0.648 0.676 1.00 94.56 229 LEU A CA 1
ATOM 1590 C C . LEU A 1 229 ? 3.342 -2.113 1.014 1.00 94.56 229 LEU A C 1
ATOM 1592 O O . LEU A 1 229 ? 2.688 -2.828 0.264 1.00 94.56 229 LEU A O 1
ATOM 1596 N N . THR A 1 230 ? 3.856 -2.569 2.145 1.00 94.69 230 THR A N 1
ATOM 1597 C CA . THR A 1 230 ? 3.630 -3.920 2.653 1.00 94.69 230 THR A CA 1
ATOM 1598 C C . THR A 1 230 ? 2.630 -3.885 3.795 1.00 94.69 230 THR A C 1
ATOM 1600 O O . THR A 1 230 ? 2.735 -3.067 4.705 1.00 94.69 230 THR A O 1
ATOM 1603 N N . CYS A 1 231 ? 1.672 -4.804 3.765 1.00 95.56 231 CYS A N 1
ATOM 1604 C CA . CYS A 1 231 ? 0.767 -5.057 4.872 1.00 95.56 231 CYS A CA 1
ATOM 1605 C C . CYS A 1 231 ? 0.958 -6.481 5.378 1.00 95.56 231 CYS A C 1
ATOM 1607 O O . CYS A 1 231 ? 0.854 -7.444 4.613 1.00 95.56 231 CYS A O 1
ATOM 1609 N N . ARG A 1 232 ? 1.225 -6.607 6.677 1.00 94.69 232 ARG A N 1
ATOM 1610 C CA . ARG A 1 232 ? 1.331 -7.879 7.378 1.00 94.69 232 ARG A CA 1
ATOM 1611 C C . ARG A 1 232 ? 0.574 -7.803 8.695 1.00 94.69 232 ARG A C 1
ATOM 1613 O O . ARG A 1 232 ? 1.103 -7.320 9.689 1.00 94.69 232 ARG A O 1
ATOM 1620 N N . LEU A 1 233 ? -0.654 -8.298 8.708 1.00 95.19 233 LEU A N 1
ATOM 1621 C CA . LEU A 1 233 ? -1.539 -8.238 9.871 1.00 95.19 233 LEU A CA 1
ATOM 1622 C C . LEU A 1 233 ? -2.133 -9.614 10.163 1.00 95.19 233 LEU A C 1
ATOM 1624 O O . LEU A 1 233 ? -2.110 -10.502 9.311 1.00 95.19 233 LEU A O 1
ATOM 1628 N N . LEU A 1 234 ? -2.687 -9.783 11.365 1.00 94.62 234 LEU A N 1
ATOM 1629 C CA . LEU A 1 234 ? -3.474 -10.968 11.709 1.00 94.62 234 LEU A CA 1
ATOM 1630 C C . LEU A 1 234 ? -4.620 -11.149 10.707 1.00 94.62 234 LEU A C 1
ATOM 1632 O O . LEU A 1 234 ? -5.163 -10.170 10.196 1.00 94.62 234 LEU A O 1
ATOM 1636 N N . ALA A 1 235 ? -5.025 -12.393 10.446 1.00 94.88 235 ALA A N 1
ATOM 1637 C CA . ALA A 1 235 ? -6.044 -12.682 9.435 1.00 94.88 235 ALA A CA 1
ATOM 1638 C C . ALA A 1 235 ? -7.394 -12.002 9.731 1.00 94.88 235 ALA A C 1
ATOM 1640 O O . ALA A 1 235 ? -8.106 -11.629 8.803 1.00 94.88 235 ALA A O 1
ATOM 1641 N N . ALA A 1 236 ? -7.715 -11.768 11.008 1.00 94.69 236 ALA A N 1
ATOM 1642 C CA . ALA A 1 236 ? -8.891 -11.002 11.434 1.00 94.69 236 ALA A CA 1
ATOM 1643 C C . ALA A 1 236 ? -8.867 -9.525 10.983 1.00 94.69 236 ALA A C 1
ATOM 1645 O O . ALA A 1 236 ? -9.885 -8.846 11.026 1.00 94.69 236 ALA A O 1
ATOM 1646 N N . GLN A 1 237 ? -7.710 -9.022 10.551 1.00 95.94 237 GLN A N 1
ATOM 1647 C CA . GLN A 1 237 ? -7.500 -7.660 10.064 1.00 95.94 237 GLN A CA 1
ATOM 1648 C C . GLN A 1 237 ? -7.197 -7.626 8.557 1.00 95.94 237 GLN A C 1
ATOM 1650 O O . GLN A 1 237 ? -6.659 -6.637 8.059 1.00 95.94 237 GLN A O 1
ATOM 1655 N N . ALA A 1 238 ? -7.534 -8.685 7.813 1.00 96.56 238 ALA A N 1
ATOM 1656 C CA . ALA A 1 238 ? -7.309 -8.761 6.369 1.00 96.56 238 ALA A CA 1
ATOM 1657 C C . ALA A 1 238 ? -7.922 -7.572 5.608 1.00 96.56 238 ALA A C 1
ATOM 1659 O O . ALA A 1 238 ? -7.275 -7.001 4.729 1.00 96.56 238 ALA A O 1
ATOM 1660 N N . ASP A 1 239 ? -9.112 -7.120 6.007 1.00 97.50 239 ASP A N 1
ATOM 1661 C CA . ASP A 1 239 ? -9.770 -5.966 5.385 1.00 97.50 239 ASP A CA 1
ATOM 1662 C C . ASP A 1 239 ? -8.964 -4.672 5.541 1.00 97.50 239 ASP A C 1
ATOM 1664 O O . ASP A 1 239 ? -8.972 -3.823 4.646 1.00 97.50 239 ASP A O 1
ATOM 1668 N N . VAL A 1 240 ? -8.211 -4.527 6.639 1.00 97.56 240 VAL A N 1
ATOM 1669 C CA . VAL A 1 240 ? -7.304 -3.389 6.841 1.00 97.56 240 VAL A CA 1
ATOM 1670 C C . VAL A 1 240 ? -6.180 -3.421 5.806 1.00 97.56 240 VAL A C 1
ATOM 1672 O O . VAL A 1 240 ? -5.842 -2.372 5.264 1.00 97.56 240 VAL A O 1
ATOM 1675 N N . CYS A 1 241 ? -5.644 -4.601 5.467 1.00 97.50 241 CYS A N 1
ATOM 1676 C CA . CYS A 1 241 ? -4.675 -4.726 4.377 1.00 97.50 241 CYS A CA 1
ATOM 1677 C C . CYS A 1 241 ? -5.287 -4.367 3.025 1.00 97.50 241 CYS A C 1
ATOM 1679 O O . CYS A 1 241 ? -4.691 -3.595 2.277 1.00 97.50 241 CYS A O 1
ATOM 1681 N N . THR A 1 242 ? -6.491 -4.854 2.725 1.00 97.94 242 THR A N 1
ATOM 1682 C CA . THR A 1 242 ? -7.190 -4.493 1.485 1.00 97.94 242 THR A CA 1
ATOM 1683 C C . THR A 1 242 ? -7.372 -2.979 1.372 1.00 97.94 242 THR A C 1
ATOM 1685 O O . THR A 1 242 ? -7.037 -2.390 0.341 1.00 97.94 242 THR A O 1
ATOM 1688 N N . ALA A 1 243 ? -7.832 -2.326 2.442 1.00 97.44 243 ALA A N 1
ATOM 1689 C CA . ALA A 1 243 ? -7.989 -0.876 2.485 1.00 97.44 243 ALA A CA 1
ATOM 1690 C C . ALA A 1 243 ? -6.646 -0.142 2.359 1.00 97.44 243 ALA A C 1
ATOM 1692 O O . ALA A 1 243 ? -6.560 0.831 1.614 1.00 97.44 243 ALA A O 1
ATOM 1693 N N . ALA A 1 244 ? -5.589 -0.626 3.019 1.00 97.94 244 ALA A N 1
ATOM 1694 C CA . ALA A 1 244 ? -4.250 -0.045 2.955 1.00 97.94 244 ALA A CA 1
ATOM 1695 C C . ALA A 1 244 ? -3.670 -0.044 1.539 1.00 97.94 244 ALA A C 1
ATOM 1697 O O . ALA A 1 244 ? -3.228 0.999 1.054 1.00 97.94 244 ALA A O 1
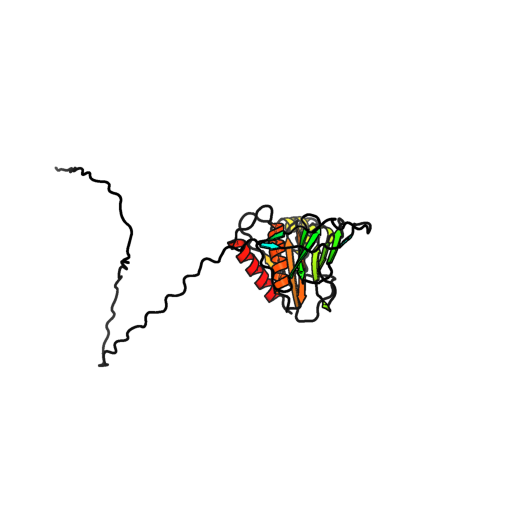ATOM 1698 N N . LEU A 1 245 ? -3.717 -1.188 0.853 1.00 97.81 245 LEU A N 1
ATOM 1699 C CA . LEU A 1 245 ? -3.205 -1.306 -0.510 1.00 97.81 245 LEU A CA 1
ATOM 1700 C C . LEU A 1 245 ? -4.071 -0.510 -1.497 1.00 97.81 245 LEU A C 1
ATOM 1702 O O . LEU A 1 245 ? -3.528 0.202 -2.338 1.00 97.81 245 LEU A O 1
ATOM 1706 N N . THR A 1 246 ? -5.402 -0.561 -1.370 1.00 96.75 246 THR A N 1
ATOM 1707 C CA . THR A 1 246 ? -6.311 0.190 -2.260 1.00 96.75 246 THR A CA 1
ATOM 1708 C C . THR A 1 246 ? -6.117 1.698 -2.097 1.00 96.75 246 THR A C 1
ATOM 1710 O O . THR A 1 246 ? -6.037 2.428 -3.083 1.00 96.75 246 THR A O 1
ATOM 1713 N N . PHE A 1 247 ? -5.960 2.167 -0.856 1.00 95.94 247 PHE A N 1
ATOM 1714 C CA . PHE A 1 247 ? -5.638 3.563 -0.573 1.00 95.94 247 PHE A CA 1
ATOM 1715 C C . PHE A 1 247 ? -4.265 3.942 -1.142 1.00 95.94 247 PHE A C 1
ATOM 1717 O O . PHE A 1 247 ? -4.121 5.012 -1.723 1.00 95.94 247 PHE A O 1
ATOM 1724 N N . GLY A 1 248 ? -3.272 3.049 -1.061 1.00 95.38 248 GLY A N 1
ATOM 1725 C CA . GLY A 1 248 ? -1.973 3.224 -1.716 1.00 95.38 248 GLY A CA 1
ATOM 1726 C C . GLY A 1 248 ? -2.088 3.454 -3.228 1.00 95.38 248 GLY A C 1
ATOM 1727 O O . GLY A 1 248 ? -1.464 4.379 -3.750 1.00 95.38 248 GLY A O 1
ATOM 1728 N N . VAL A 1 249 ? -2.939 2.686 -3.920 1.00 95.44 249 VAL A N 1
ATOM 1729 C CA . VAL A 1 249 ? -3.225 2.894 -5.352 1.00 95.44 249 VAL A CA 1
ATOM 1730 C C . VAL A 1 249 ? -3.887 4.251 -5.597 1.00 95.44 249 VAL A C 1
ATOM 1732 O O . VAL A 1 249 ? -3.465 4.979 -6.496 1.00 95.44 249 VAL A O 1
ATOM 1735 N N . GLU A 1 250 ? -4.885 4.629 -4.792 1.00 93.50 250 GLU A N 1
ATOM 1736 C CA . GLU A 1 250 ? -5.545 5.940 -4.898 1.00 93.50 250 GLU A CA 1
ATOM 1737 C C . GLU A 1 250 ? -4.526 7.086 -4.765 1.00 93.50 250 GLU A C 1
ATOM 1739 O O . GLU A 1 250 ? -4.520 8.022 -5.565 1.00 93.50 250 GLU A O 1
ATOM 1744 N N . ARG A 1 251 ? -3.598 6.992 -3.803 1.00 92.62 251 ARG A N 1
ATOM 1745 C CA . ARG A 1 251 ? -2.540 7.996 -3.605 1.00 92.62 251 ARG A CA 1
ATOM 1746 C C . ARG A 1 251 ? -1.550 8.037 -4.764 1.00 92.62 251 ARG A C 1
ATOM 1748 O O . ARG A 1 251 ? -1.214 9.126 -5.225 1.00 92.62 251 ARG A O 1
ATOM 1755 N N . ALA A 1 252 ? -1.114 6.882 -5.257 1.00 91.75 252 ALA A N 1
ATOM 1756 C CA . ALA A 1 252 ? -0.170 6.802 -6.369 1.00 91.75 252 ALA A CA 1
ATOM 1757 C C . ALA A 1 252 ? -0.784 7.238 -7.716 1.00 91.75 252 ALA A C 1
ATOM 1759 O O . ALA A 1 252 ? -0.057 7.609 -8.635 1.00 91.75 252 ALA A O 1
ATOM 1760 N N . THR A 1 253 ? -2.116 7.248 -7.826 1.00 92.12 253 THR A N 1
ATOM 1761 C CA . THR A 1 253 ? -2.857 7.716 -9.010 1.00 92.12 253 THR A CA 1
ATOM 1762 C C . THR A 1 253 ? -3.488 9.098 -8.829 1.00 92.12 253 THR A C 1
ATOM 1764 O O . THR A 1 253 ? -4.189 9.563 -9.719 1.00 92.12 253 THR A O 1
ATOM 1767 N N . ALA A 1 254 ? -3.210 9.821 -7.740 1.00 88.38 254 ALA A N 1
ATOM 1768 C CA . ALA A 1 254 ? -3.886 11.088 -7.436 1.00 88.38 254 ALA A CA 1
ATOM 1769 C C . ALA A 1 254 ? -3.755 12.166 -8.537 1.00 88.38 254 ALA A C 1
ATOM 1771 O O . ALA A 1 254 ? -4.661 12.978 -8.703 1.00 88.38 254 ALA A O 1
ATOM 1772 N N . GLY A 1 255 ? -2.661 12.169 -9.310 1.00 86.19 255 GLY A N 1
ATOM 1773 C CA . GLY A 1 255 ? -2.481 13.087 -10.446 1.00 86.19 255 GLY A CA 1
ATOM 1774 C C . GLY A 1 255 ? -3.313 12.733 -11.687 1.00 86.19 255 GLY A C 1
ATOM 1775 O O . GLY A 1 255 ? -3.572 13.597 -12.521 1.00 86.19 255 GLY A O 1
ATOM 1776 N N . LYS A 1 256 ? -3.742 11.473 -11.814 1.00 88.31 256 LYS A N 1
ATOM 1777 C CA . LYS A 1 256 ? -4.643 10.966 -12.861 1.00 88.31 256 LYS A CA 1
ATOM 1778 C C . LYS A 1 256 ? -5.590 9.936 -12.231 1.00 88.31 256 LYS A C 1
ATOM 1780 O O . LYS A 1 256 ? -5.337 8.736 -12.355 1.00 88.31 256 LYS A O 1
ATOM 1785 N N . PRO A 1 257 ? -6.629 10.395 -11.510 1.00 87.19 257 PRO A N 1
ATOM 1786 C CA . PRO A 1 257 ? -7.473 9.513 -10.719 1.00 87.19 257 PRO A CA 1
ATOM 1787 C C . PRO A 1 257 ? -8.124 8.418 -11.562 1.00 87.19 257 PRO A C 1
ATOM 1789 O O . PRO A 1 257 ? -8.560 8.651 -12.692 1.00 87.19 257 PRO A O 1
ATOM 1792 N N . LEU A 1 258 ? -8.219 7.224 -10.984 1.00 87.56 258 LEU A N 1
ATOM 1793 C CA . LEU A 1 258 ? -8.913 6.102 -11.600 1.00 87.56 258 LEU A CA 1
ATOM 1794 C C . LEU A 1 258 ? -10.421 6.357 -11.673 1.00 87.56 258 LEU A C 1
ATOM 1796 O O . LEU A 1 258 ? -11.010 7.025 -10.822 1.00 87.56 258 LEU A O 1
ATOM 1800 N N . THR A 1 259 ? -11.068 5.765 -12.678 1.00 86.19 259 THR A N 1
ATOM 1801 C CA . THR A 1 259 ? -12.534 5.757 -12.735 1.00 86.19 259 THR A CA 1
ATOM 1802 C C . THR A 1 259 ? -13.110 4.924 -11.580 1.00 86.19 259 THR A C 1
ATOM 1804 O O . THR A 1 259 ? -12.471 3.960 -11.152 1.00 86.19 259 THR A O 1
ATOM 1807 N N . PRO A 1 260 ? -14.341 5.206 -11.116 1.00 84.50 260 PRO A N 1
ATOM 1808 C CA . PRO A 1 260 ? -15.055 4.374 -10.142 1.00 84.50 260 PRO A CA 1
ATOM 1809 C C . PRO A 1 260 ? -15.001 2.865 -10.416 1.00 84.50 260 PRO A C 1
ATOM 1811 O O . PRO A 1 260 ? -14.761 2.068 -9.511 1.00 84.50 260 PRO A O 1
ATOM 1814 N N . ALA A 1 261 ? -15.190 2.472 -11.679 1.00 84.81 261 ALA A N 1
ATOM 1815 C CA . ALA A 1 261 ? -15.165 1.075 -12.094 1.00 84.81 261 ALA A CA 1
ATOM 1816 C C . ALA A 1 261 ? -13.761 0.462 -11.976 1.00 84.81 261 ALA A C 1
ATOM 1818 O O . ALA A 1 261 ? -13.627 -0.669 -11.509 1.00 84.81 261 ALA A O 1
ATOM 1819 N N . ALA A 1 262 ? -12.720 1.217 -12.345 1.00 87.69 262 ALA A N 1
ATOM 1820 C CA . ALA A 1 262 ? -11.332 0.790 -12.190 1.00 87.69 262 ALA A CA 1
ATOM 1821 C C . ALA A 1 262 ? -10.949 0.657 -10.708 1.00 87.69 262 ALA A C 1
ATOM 1823 O O . ALA A 1 262 ? -10.375 -0.358 -10.327 1.00 87.69 262 ALA A O 1
ATOM 1824 N N . VAL A 1 263 ? -11.350 1.601 -9.847 1.00 86.88 263 VAL A N 1
ATOM 1825 C CA . VAL A 1 263 ? -11.142 1.490 -8.389 1.00 86.88 263 VAL A CA 1
ATOM 1826 C C . VAL A 1 263 ? -11.778 0.208 -7.844 1.00 86.88 263 VAL A C 1
ATOM 1828 O O . VAL A 1 263 ? -11.119 -0.548 -7.135 1.00 86.88 263 VAL A O 1
ATOM 1831 N N . ALA A 1 264 ? -13.026 -0.090 -8.218 1.00 88.88 264 ALA A N 1
ATOM 1832 C CA . ALA A 1 264 ? -13.717 -1.300 -7.772 1.00 88.88 264 ALA A CA 1
ATOM 1833 C C . ALA A 1 264 ? -13.092 -2.598 -8.322 1.00 88.88 264 ALA A C 1
ATOM 1835 O O . ALA A 1 264 ? -13.104 -3.634 -7.654 1.00 88.88 264 ALA A O 1
ATOM 1836 N N . ALA A 1 265 ? -12.556 -2.581 -9.546 1.00 90.56 265 ALA A N 1
ATOM 1837 C CA . ALA A 1 265 ? -11.828 -3.716 -10.113 1.00 90.56 265 ALA A CA 1
ATOM 1838 C C . ALA A 1 265 ? -10.508 -3.963 -9.368 1.00 90.56 265 ALA A C 1
ATOM 1840 O O . ALA A 1 265 ? -10.247 -5.086 -8.940 1.00 90.56 265 ALA A O 1
ATOM 1841 N N . VAL A 1 266 ? -9.730 -2.906 -9.134 1.00 93.50 266 VAL A N 1
ATOM 1842 C CA . 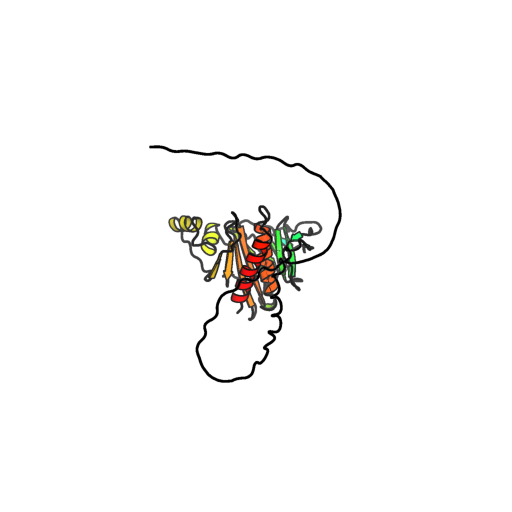VAL A 1 266 ? -8.463 -2.968 -8.398 1.00 93.50 266 VAL A CA 1
ATOM 1843 C C . VAL A 1 266 ? -8.678 -3.411 -6.956 1.00 93.50 266 VAL A C 1
ATOM 1845 O O . VAL A 1 266 ? -7.970 -4.290 -6.475 1.00 93.50 266 VAL A O 1
ATOM 1848 N N . GLN A 1 267 ? -9.688 -2.868 -6.274 1.00 94.50 267 GLN A N 1
ATOM 1849 C CA . GLN A 1 267 ? -10.025 -3.272 -4.911 1.00 94.50 267 GLN A CA 1
ATOM 1850 C C . GLN A 1 267 ? -10.349 -4.770 -4.829 1.00 94.50 267 GLN A C 1
ATOM 1852 O O . GLN A 1 267 ? -9.909 -5.431 -3.890 1.00 94.50 267 GLN A O 1
ATOM 1857 N N . ARG A 1 268 ? -11.071 -5.323 -5.816 1.00 95.06 268 ARG A N 1
ATOM 1858 C CA . ARG A 1 268 ? -11.337 -6.769 -5.896 1.00 95.06 268 ARG A CA 1
ATOM 1859 C C . ARG A 1 268 ? -10.055 -7.573 -6.105 1.00 95.06 268 ARG A C 1
ATOM 1861 O O . ARG A 1 268 ? -9.803 -8.488 -5.334 1.00 95.06 268 ARG A O 1
ATOM 1868 N N . GLN A 1 269 ? -9.199 -7.175 -7.049 1.00 96.25 269 GLN A N 1
ATOM 1869 C CA . GLN A 1 269 ? -7.907 -7.843 -7.273 1.00 96.25 269 GLN A CA 1
ATOM 1870 C C . GLN A 1 269 ? -7.024 -7.843 -6.013 1.00 96.25 269 GLN A C 1
ATOM 1872 O O . GLN A 1 269 ? -6.387 -8.849 -5.694 1.00 96.25 269 GLN A O 1
ATOM 1877 N N . ILE A 1 270 ? -7.004 -6.727 -5.275 1.00 97.31 270 ILE A N 1
ATOM 1878 C CA . ILE A 1 270 ? -6.288 -6.603 -4.001 1.00 97.31 270 ILE A CA 1
ATOM 1879 C C . ILE A 1 270 ? -6.910 -7.520 -2.944 1.00 97.31 270 ILE A C 1
ATOM 1881 O O . ILE A 1 270 ? -6.173 -8.246 -2.281 1.00 97.31 270 ILE A O 1
ATOM 1885 N N . ALA A 1 271 ? -8.237 -7.517 -2.791 1.00 96.81 271 ALA A N 1
ATOM 1886 C CA . ALA A 1 271 ? -8.931 -8.373 -1.830 1.00 96.81 271 ALA A CA 1
ATOM 1887 C C . ALA A 1 271 ? -8.662 -9.864 -2.099 1.00 96.81 271 ALA A C 1
ATOM 1889 O O . ALA A 1 271 ? -8.323 -10.603 -1.174 1.00 96.81 271 ALA A O 1
ATOM 1890 N N . ASP A 1 272 ? -8.704 -10.285 -3.365 1.00 96.44 272 ASP A N 1
ATOM 1891 C CA . ASP A 1 272 ? -8.396 -11.656 -3.782 1.00 96.44 272 ASP A CA 1
ATOM 1892 C C . ASP A 1 272 ? -6.933 -12.027 -3.491 1.00 96.44 272 ASP A C 1
ATOM 1894 O O . ASP A 1 272 ? -6.619 -13.161 -3.120 1.00 96.44 272 ASP A O 1
ATOM 1898 N N . ALA A 1 273 ? -6.008 -11.076 -3.646 1.00 95.81 273 ALA A N 1
ATOM 1899 C CA . ALA A 1 273 ? -4.607 -11.265 -3.283 1.00 95.81 273 ALA A CA 1
ATOM 1900 C C . ALA A 1 273 ? -4.418 -11.377 -1.761 1.00 95.81 273 ALA A C 1
ATOM 1902 O O . ALA A 1 273 ? -3.692 -12.258 -1.300 1.00 95.81 273 ALA A O 1
ATOM 1903 N N . VAL A 1 274 ? -5.100 -10.541 -0.972 1.00 96.56 274 VAL A N 1
ATOM 1904 C CA . VAL A 1 274 ? -5.071 -10.610 0.497 1.00 96.56 274 VAL A CA 1
ATOM 1905 C C . VAL A 1 274 ? -5.618 -11.951 0.977 1.00 96.56 274 VAL A C 1
ATOM 1907 O O . VAL A 1 274 ? -4.954 -12.619 1.772 1.00 96.56 274 VAL A O 1
ATOM 1910 N N . ALA A 1 275 ? -6.763 -12.387 0.450 1.00 95.44 275 ALA A N 1
ATOM 1911 C CA . ALA A 1 275 ? -7.359 -13.679 0.774 1.00 95.44 275 ALA A CA 1
ATOM 1912 C C . ALA A 1 275 ? -6.414 -14.844 0.436 1.00 95.44 275 ALA A C 1
ATOM 1914 O O . ALA A 1 275 ? -6.189 -15.718 1.273 1.00 95.44 275 ALA A O 1
ATOM 1915 N N . ALA A 1 276 ? -5.777 -14.811 -0.740 1.00 94.12 276 ALA A N 1
ATOM 1916 C CA . ALA A 1 276 ? -4.799 -15.816 -1.160 1.00 94.12 276 ALA A CA 1
ATOM 1917 C C . ALA A 1 276 ? -3.487 -15.796 -0.348 1.00 94.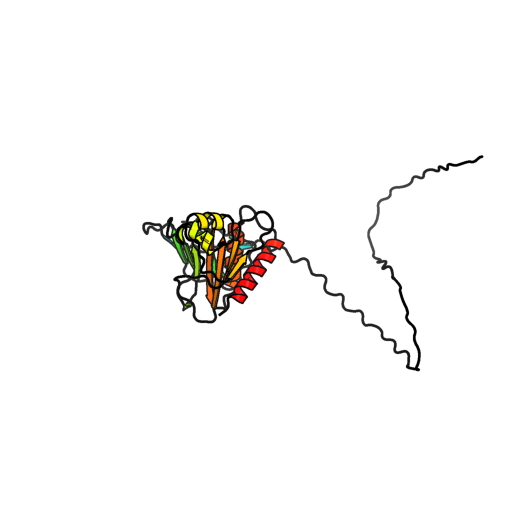12 276 ALA A C 1
ATOM 1919 O O . ALA A 1 276 ? -2.703 -16.740 -0.421 1.00 94.12 276 ALA A O 1
ATOM 1920 N N . SER A 1 277 ? -3.216 -14.724 0.403 1.00 93.06 277 SER A N 1
ATOM 1921 C CA . SER A 1 277 ? -2.013 -14.600 1.236 1.00 93.06 277 SER A CA 1
ATOM 1922 C C . SER A 1 277 ? -2.155 -15.199 2.635 1.00 93.06 277 SER A C 1
ATOM 1924 O O . SER A 1 277 ? -1.157 -15.265 3.354 1.00 93.06 277 SER A O 1
ATOM 1926 N N . LYS A 1 278 ? -3.374 -15.592 3.032 1.00 90.06 278 LYS A N 1
ATOM 1927 C CA . LYS A 1 278 ? -3.666 -16.100 4.372 1.00 90.06 278 LYS A CA 1
ATOM 1928 C C . LYS A 1 278 ? -2.878 -17.385 4.642 1.00 90.06 278 LYS A C 1
ATOM 1930 O O . LYS A 1 278 ? -2.913 -18.322 3.846 1.00 90.06 278 LYS A O 1
ATOM 1935 N N . ARG A 1 279 ? -2.175 -17.404 5.769 1.00 74.56 279 ARG A N 1
ATOM 1936 C CA . ARG A 1 279 ? -1.440 -18.546 6.327 1.00 74.56 279 ARG A CA 1
ATOM 1937 C C . ARG A 1 279 ? -1.916 -18.841 7.734 1.00 74.56 279 ARG A C 1
ATOM 1939 O O . ARG A 1 279 ? -2.552 -17.934 8.314 1.00 74.56 279 ARG A O 1
#

Organism: NCBI:txid2293572

Secondary structure (DSSP, 8-state):
----------------------------PPPPP------------------PPP-PPPP----PPPPPEEEPEEEPEEE-TTS-B-PPPSPPPPEEESSPPPTTEEEEEEETTEEEEEETT--EEEE-STTT-EEEES-STTT-EEEEE-GGGGSSHHHHHHHH-TTSHHHHHHHHHS-------EEEE----SS---EEEEES---SSPPPSSSEEEEEEEETTTEEEEEEEEGGGHHHHHHHHHHHHHHHTTTSPPPHHHHHHHHHHHHHHHHHT--

Foldseek 3Di:
DDDYYDDDDDDDDDDDDDDDDDDDDDDDDDDDDDDDDDDDDDDDDDDPPPPDPDDPDPDPDPPPQQDWDWFAAAFAFEAEPVRDTPGDDDGGGTDTDSQDADPQKHWYDDDVLDIFIAGPPFHKYFYDDQQQGKIWTHAAQAFFIKMWDQCNNCPHLLQLCLAQPCPDPSVVVCVVVHDRHYPQPDWAWQCQDDPAFTKIKTAPHDDPTHAHDPFWFWMKIRTNNGTIIIGIGYLVCLVSQLSRNLVVRQSRCVVPGGGSVSSVSRSVVSSVRRVVNTD

Radius of gyration: 30.72 Å; chains: 1; bounding box: 79×64×98 Å

Sequence (279 aa):
GAGAAGTAAGTSATGAASQGLLASTTAKVALGVAATVLVAGGATGVRHFTASPAKPRPRPTPSAAPTVQLVAARQCKVTGPLGDDQTPRGAPAKVRTAVRLPAGAAVYRFDKGVYVVGPAGRTCSGSSGNSSAGTTIGRGAAAGSVFTYAPFSIGSFNISTCQYFPDSPEAAKIRREAQCTSDLRVRRPLDLGRPSPKMMVGLNPPTTEAKPASPYVAVVLGVLNGGSLTCRLLAAQADVCTAALTFGVERATAGKPLTPAAVAAVQRQIADAVAASKR